Protein AF-A0A5S4U6J1-F1 (afdb_monomer)

Mean predicted aligned error: 5.15 Å

Foldseek 3Di:
DAAFWEWEKEFAAQLFDQAFDPVDPFFAFADPDLLVRLVLLLLLVLVVVVVVLPDPQDPQDLNYAYEYAYFANSAAHSQLAAAPVSVVCNLVSNLVRQLDQSQQRYKYFSHWHWHWDADPVRAIEIWTKTWIARGNHNDDFLQGTAIATAQEDDSRSAHDYPPDPAPVVPLQRNWHRHDPDRDIHRYAYDACRCYPRRPHDNDWEAQSQERDGRYPNRQWYDHPNAIEGEHEAVCQVVLVCLRYDHDFQDWWHLEYEYREAPHDHDQLSDTHAAQGKYWYRYSHDDTDIWGFNDHSNRTDTPPDDVVDPKDFPDKAFADCVVSDVVCVSSGVDRTIMTIIHIDGRDDIDGD

Solvent-accessible surface area (backbone atoms only — not comparable to full-atom values): 18092 Å² total; per-residue (Å²): 123,73,58,47,24,39,25,48,30,37,44,40,40,65,46,60,60,53,72,27,56,82,91,46,106,52,66,45,48,39,42,94,50,57,68,61,31,51,54,49,54,48,52,53,51,53,49,53,52,51,55,58,72,67,43,87,75,62,70,83,52,89,44,30,36,34,37,41,32,28,14,23,46,63,46,37,36,21,38,32,30,33,56,46,80,65,58,66,49,52,63,59,62,52,30,72,66,37,23,41,69,92,27,51,51,29,38,37,32,69,12,16,36,26,25,35,46,80,46,96,90,70,42,32,35,38,45,46,32,37,45,34,38,44,23,35,39,82,68,87,41,55,64,40,28,37,35,28,44,50,35,42,85,58,75,57,74,27,31,28,59,79,85,62,90,62,54,67,89,41,70,94,46,36,58,23,30,45,63,79,85,89,39,73,36,55,56,31,47,36,73,49,15,67,31,82,71,21,84,37,64,50,75,82,29,64,42,61,26,56,42,88,59,20,72,74,31,34,36,27,44,62,46,71,88,44,34,32,33,47,37,42,28,55,20,44,78,66,21,52,57,44,61,15,36,54,27,80,73,32,67,33,14,32,34,35,41,33,28,8,53,73,49,76,93,54,52,87,33,37,54,27,36,57,47,5,40,37,40,37,26,16,3,65,54,77,65,48,72,46,36,27,72,25,33,46,91,56,39,33,58,63,66,89,45,86,72,57,96,68,51,77,70,44,75,47,76,47,67,45,62,83,80,36,85,62,44,71,46,58,34,89,61,63,36,36,36,40,32,36,53,71,39,71,50,40,80,89,46,61,69

Sequence (351 aa):
MAYKKAQFISYQLNTFTDYYNSSKDYGYLGNDKSETDINYRINIMKDCIAKSQASLTLDNTDETLKIFMAPEFYFRGNQGAYPVEKISIIMSKMREMTKDKKFKDWLFVFGTAIGYLKHDDGSYEIFNVALVQKGGYADATKDNSVIVYKEYISHIDFLRLSNAHINWKKPLNRIGVVGENNNTQKLTPVSGSRDVNSQQINPVGAGKELSKSGLGGQGIFTIDNVTFGLEICLDHLNGRLHDSPPAAGQYIPQIHLITSAGASIIEENVITTKGGLVFNVDGYATTDINRNIGDYKKPSLQHDCSPKPYRILDAINIDLTTIAKSWKDYFTEQGNILIFEPLVIPPSEKA

Radius of gyration: 19.22 Å; Cα contacts (8 Å, |Δi|>4): 924; chains: 1; bounding box: 46×43×54 Å

Nearest PDB structures (foldseek):
  6d2s-assembly1_A  TM=4.579E-01  e=6.775E+00  Mycobacterium tuberculosis H37Rv
  1usv-assembly4_H  TM=4.799E-01  e=8.074E+00  Saccharomyces cerevisiae
  7cxv-assembly1_A  TM=3.465E-01  e=8.561E+00  Saccharothrix mutabilis subsp. capreolus
  8w7s-assembly1_4  TM=1.535E-01  e=9.076E+00  Saccharomyces cerevisiae S288C

pLDDT: mean 90.12, std 11.24, range [43.03, 98.88]

Secondary structure (DSSP, 8-state):
----EEEEEEEE------EE-TTSS--SSS-SSHHHHHHHHHHHHHHHHHHHHH-TTS--STTEEEEEEPPTTTB--TTSSEEHHHHHHHHHHHHHHHTSGGGTTEEEEEEEEEEEEE-TTS-EEEEEEEEEEETT-SS--TTTEEEEE--S--GGGSBEETT----TTSGGG-EEE-SSSS-EEEEEEPTB-SSTT-SSBPPPSTTTTB-SSS-SB-SEEEETTEEEEEEETHHHHTTTTTSSPPPTTSEEPSEEEEEESS-PPPGGG--PPTT-EEEEEESSS--EEEEBSSBTTB--B-TTPSSPS--EEEEEE--GGGT-TTGGGT-SS--EEEEEPPEEPPPPEE-

Structure (mmCIF, N/CA/C/O backbone):
data_AF-A0A5S4U6J1-F1
#
_entry.id   AF-A0A5S4U6J1-F1
#
loop_
_atom_site.group_PDB
_atom_site.id
_atom_site.type_symbol
_atom_site.label_atom_id
_atom_site.label_alt_id
_atom_site.label_comp_id
_atom_site.label_asym_id
_atom_site.label_entity_id
_atom_site.label_seq_id
_atom_site.pdbx_PDB_ins_code
_atom_site.Cartn_x
_atom_site.Cartn_y
_atom_site.Cartn_z
_atom_site.occupancy
_atom_site.B_iso_or_equiv
_atom_site.auth_seq_id
_atom_site.auth_comp_id
_atom_site.auth_asym_id
_atom_site.auth_atom_id
_atom_site.pdbx_PDB_model_num
ATOM 1 N N . MET A 1 1 ? -2.512 -5.466 23.668 1.00 56.00 1 MET A N 1
ATOM 2 C CA . MET A 1 1 ? -3.616 -4.484 23.744 1.00 56.00 1 MET A CA 1
ATOM 3 C C . MET A 1 1 ? -4.448 -4.635 22.487 1.00 56.00 1 MET A C 1
ATOM 5 O O . MET A 1 1 ? -3.868 -4.966 21.464 1.00 56.00 1 MET A O 1
ATOM 9 N N . ALA A 1 2 ? -5.768 -4.479 22.565 1.00 84.88 2 ALA A N 1
ATOM 10 C CA . ALA A 1 2 ? -6.621 -4.474 21.379 1.00 84.88 2 ALA A CA 1
ATOM 11 C C . ALA A 1 2 ? -6.938 -3.018 21.033 1.00 84.88 2 ALA A C 1
ATOM 13 O O . ALA A 1 2 ? -7.484 -2.298 21.871 1.00 84.88 2 ALA A O 1
ATOM 14 N N . TYR A 1 3 ? -6.561 -2.583 19.833 1.00 97.56 3 TYR A N 1
ATOM 15 C CA . TYR A 1 3 ? -6.929 -1.262 19.337 1.00 97.56 3 TYR A CA 1
ATOM 16 C C . TYR A 1 3 ? -8.452 -1.166 19.200 1.00 97.56 3 TYR A C 1
ATOM 18 O O . TYR A 1 3 ? -9.091 -2.072 18.667 1.00 97.56 3 TYR A O 1
ATOM 26 N N . LYS A 1 4 ? -9.035 -0.066 19.681 1.00 97.56 4 LYS A N 1
ATOM 27 C CA . LYS A 1 4 ? -10.474 0.223 19.554 1.00 97.56 4 LYS A CA 1
ATOM 28 C C . LYS A 1 4 ? -10.770 1.131 18.368 1.00 97.56 4 LYS A C 1
ATOM 30 O O . LYS A 1 4 ? -11.897 1.157 17.877 1.00 97.56 4 LYS A O 1
ATOM 35 N N . LYS A 1 5 ? -9.771 1.897 17.926 1.00 98.12 5 LYS A N 1
ATOM 36 C CA . LYS A 1 5 ? -9.891 2.836 16.814 1.00 98.12 5 LYS A CA 1
ATOM 37 C C . LYS A 1 5 ? -8.732 2.691 15.838 1.00 98.12 5 LYS A C 1
ATOM 39 O O . LYS A 1 5 ? -7.620 2.341 16.232 1.00 98.12 5 LYS A O 1
ATOM 44 N N . ALA A 1 6 ? -8.996 3.025 14.582 1.00 98.50 6 ALA A N 1
ATOM 45 C CA . ALA A 1 6 ? -7.991 3.261 13.563 1.00 98.50 6 ALA A CA 1
ATOM 46 C C . ALA A 1 6 ? -8.040 4.73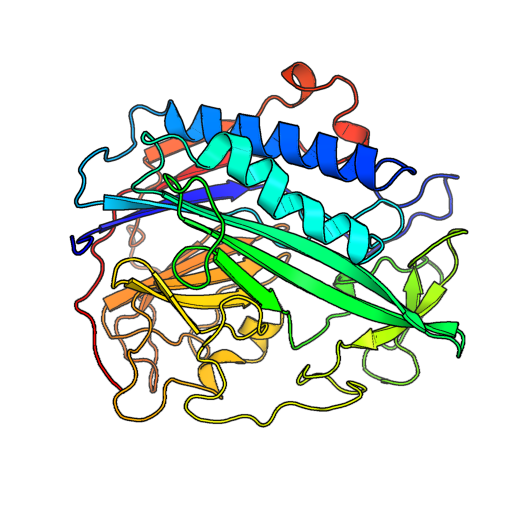3 13.151 1.00 98.50 6 ALA A C 1
ATOM 48 O O . ALA A 1 6 ? -9.116 5.265 12.886 1.00 98.50 6 ALA A O 1
ATOM 49 N N . GLN A 1 7 ? -6.886 5.386 13.085 1.00 98.69 7 GLN A N 1
ATOM 50 C CA . GLN A 1 7 ? -6.749 6.713 12.506 1.00 98.69 7 GLN A CA 1
ATOM 51 C C . GLN A 1 7 ? -5.959 6.600 11.208 1.00 98.69 7 GLN A C 1
ATOM 53 O O . GLN A 1 7 ? -4.781 6.239 11.214 1.00 98.69 7 GLN A O 1
ATOM 58 N N . PHE A 1 8 ? -6.622 6.881 10.094 1.00 98.75 8 PHE A N 1
ATOM 59 C CA . PHE A 1 8 ? -6.007 6.792 8.780 1.00 98.75 8 PHE A CA 1
ATOM 60 C C . PHE A 1 8 ? -5.213 8.055 8.456 1.00 98.75 8 PHE A C 1
ATOM 62 O O . PHE A 1 8 ? -5.595 9.167 8.829 1.00 98.75 8 PHE A O 1
ATOM 69 N N . ILE A 1 9 ? -4.097 7.862 7.763 1.00 98.75 9 ILE A N 1
ATOM 70 C CA . ILE A 1 9 ? -3.196 8.905 7.290 1.00 98.75 9 ILE A CA 1
ATOM 71 C C . ILE A 1 9 ? -2.827 8.536 5.852 1.00 98.75 9 ILE A C 1
ATOM 73 O O . ILE A 1 9 ? -2.147 7.535 5.627 1.00 98.75 9 ILE A O 1
ATOM 77 N N . SER A 1 10 ? -3.286 9.308 4.869 1.00 98.38 10 SER A N 1
ATOM 78 C CA . SER A 1 10 ? -2.914 9.074 3.469 1.00 98.38 10 SER A CA 1
ATOM 79 C C . SER A 1 10 ? -1.807 10.017 3.047 1.00 98.38 10 SER A C 1
ATOM 81 O O . SER A 1 10 ? -1.948 11.221 3.251 1.00 98.38 10 SER A O 1
ATOM 83 N N . TYR A 1 11 ? -0.790 9.504 2.366 1.00 97.50 11 TYR A N 1
ATOM 84 C CA . TYR A 1 11 ? 0.038 10.324 1.495 1.00 97.50 11 TYR A CA 1
ATOM 85 C C . TYR A 1 11 ? -0.570 10.309 0.092 1.00 97.50 11 TYR A C 1
ATOM 87 O O . TYR A 1 11 ? -0.507 9.298 -0.593 1.00 97.50 11 TYR A O 1
ATOM 95 N N . GLN A 1 12 ? -1.192 11.411 -0.310 1.00 94.31 12 GLN A N 1
ATOM 96 C CA . GLN A 1 12 ? -1.716 11.606 -1.656 1.00 94.31 12 GLN A CA 1
ATOM 97 C C . GLN A 1 12 ? -0.616 12.151 -2.549 1.00 94.31 12 GLN A C 1
ATOM 99 O O . GLN A 1 12 ? -0.006 13.177 -2.244 1.00 94.31 12 GLN A O 1
ATOM 104 N N . LEU A 1 13 ? -0.350 11.438 -3.632 1.00 93.25 13 LEU A N 1
ATOM 105 C CA . LEU A 1 13 ? 0.676 11.794 -4.591 1.00 93.25 13 LEU A CA 1
ATOM 106 C C . LEU A 1 13 ? 0.339 11.151 -5.923 1.00 93.25 13 LEU A C 1
ATOM 108 O O . LEU A 1 13 ? 0.109 9.944 -5.972 1.00 93.25 13 LEU A O 1
ATOM 112 N N . ASN A 1 14 ? 0.377 11.932 -6.994 1.00 92.00 14 ASN A N 1
ATOM 113 C CA . ASN A 1 14 ? 0.227 11.389 -8.326 1.00 92.00 14 ASN A CA 1
ATOM 114 C C . ASN A 1 14 ? 1.426 10.497 -8.685 1.00 92.00 14 ASN A C 1
ATOM 116 O O . ASN A 1 14 ? 2.528 10.972 -8.972 1.00 92.00 14 ASN A O 1
ATOM 120 N N . THR A 1 15 ? 1.200 9.189 -8.647 1.00 91.69 15 THR A N 1
ATOM 121 C CA . THR A 1 15 ? 2.137 8.145 -9.083 1.00 91.69 15 THR A CA 1
ATOM 122 C C . THR A 1 15 ? 1.692 7.502 -10.394 1.00 91.69 15 THR A C 1
ATOM 124 O O . THR A 1 15 ? 2.389 6.642 -10.941 1.00 91.69 15 THR A O 1
ATOM 127 N N . PHE A 1 16 ? 0.549 7.935 -10.928 1.00 85.56 16 PHE A N 1
ATOM 128 C CA . PHE A 1 16 ? -0.015 7.426 -12.159 1.00 85.56 16 PHE A CA 1
ATOM 129 C C . PHE A 1 16 ? 0.758 7.924 -13.376 1.00 85.56 16 PHE A C 1
ATOM 131 O O . PHE A 1 16 ? 0.898 9.117 -13.641 1.00 85.56 16 PHE A O 1
ATOM 138 N N . THR A 1 17 ? 1.210 6.972 -14.180 1.00 75.88 17 THR A N 1
ATOM 139 C CA . THR A 1 17 ? 1.564 7.214 -15.572 1.00 75.88 17 THR A CA 1
ATOM 140 C C . THR A 1 17 ? 1.457 5.912 -16.343 1.00 75.88 17 THR A C 1
ATOM 142 O O . THR A 1 17 ? 1.769 4.836 -15.822 1.00 75.88 17 THR A O 1
ATOM 145 N N . ASP A 1 18 ? 1.079 6.020 -17.604 1.00 59.97 18 ASP A N 1
ATOM 146 C CA . ASP A 1 18 ? 1.046 4.918 -18.553 1.00 59.97 18 ASP A CA 1
ATOM 147 C C . ASP A 1 18 ? 1.842 5.217 -19.837 1.00 59.97 18 ASP A C 1
ATOM 149 O O . ASP A 1 18 ? 1.951 4.343 -20.706 1.00 59.97 18 ASP A O 1
ATOM 153 N N . TYR A 1 19 ? 2.431 6.419 -19.938 1.00 58.44 19 TYR A N 1
ATOM 154 C CA . TYR A 1 19 ? 3.168 6.881 -21.112 1.00 58.44 19 TYR A CA 1
ATOM 155 C C . TYR A 1 19 ? 4.651 7.101 -20.826 1.00 58.44 19 TYR A C 1
ATOM 157 O O . TYR A 1 19 ? 5.051 7.910 -19.988 1.00 58.44 19 TYR A O 1
ATOM 165 N N . TYR A 1 20 ? 5.472 6.410 -21.614 1.00 52.19 20 TYR A N 1
ATOM 166 C CA . TYR A 1 20 ? 6.887 6.697 -21.783 1.00 52.19 20 TYR A CA 1
ATOM 167 C C . TYR A 1 20 ? 7.040 7.736 -22.903 1.00 52.19 20 TYR A C 1
ATOM 169 O O . TYR A 1 20 ? 6.672 7.470 -24.052 1.00 52.19 20 TYR A O 1
ATOM 177 N N . ASN A 1 21 ? 7.561 8.927 -22.596 1.00 52.97 21 ASN A N 1
ATOM 178 C CA . ASN A 1 21 ? 7.799 9.939 -23.623 1.00 52.97 21 ASN A CA 1
ATOM 179 C C . ASN A 1 21 ? 9.159 9.708 -24.298 1.00 52.97 21 ASN A C 1
ATOM 181 O O . ASN A 1 21 ? 10.180 10.182 -23.819 1.00 52.97 21 ASN A O 1
ATOM 185 N N . SER A 1 22 ? 9.157 9.030 -25.447 1.00 45.34 22 SER A N 1
ATOM 186 C CA . SER A 1 22 ? 10.368 8.768 -26.234 1.00 45.34 22 SER A CA 1
ATOM 187 C C . SER A 1 22 ? 10.924 9.992 -26.976 1.00 45.34 22 SER A C 1
ATOM 189 O O . SER A 1 22 ? 11.951 9.871 -27.635 1.00 45.34 22 SER A O 1
ATOM 191 N N . SER A 1 23 ? 10.242 11.149 -26.963 1.00 47.28 23 SER A N 1
ATOM 192 C CA . SER A 1 23 ? 10.679 12.352 -27.695 1.00 47.28 23 SER A CA 1
ATOM 193 C C . SER A 1 23 ? 11.642 13.236 -26.896 1.00 47.28 23 SER A C 1
ATOM 195 O O . SER A 1 23 ? 12.046 14.300 -27.367 1.00 47.28 23 SER A O 1
ATOM 197 N N . LYS A 1 24 ? 11.958 12.840 -25.665 1.00 43.03 24 LYS A N 1
ATOM 198 C CA . LYS A 1 24 ? 13.044 13.380 -24.856 1.00 43.03 24 LYS A CA 1
ATOM 199 C C . LYS A 1 24 ? 13.876 12.178 -24.429 1.00 43.03 24 LYS A C 1
ATOM 201 O O . LYS A 1 24 ? 13.298 11.156 -24.085 1.00 43.03 24 LYS A O 1
ATOM 206 N N . ASP A 1 25 ? 15.194 12.298 -24.431 1.00 46.22 25 ASP A N 1
ATOM 207 C CA . ASP A 1 25 ? 16.147 11.262 -24.001 1.00 46.22 25 ASP A CA 1
ATOM 208 C C . ASP A 1 25 ? 16.058 10.904 -22.490 1.00 46.22 25 ASP A C 1
ATOM 210 O O . ASP A 1 25 ? 17.063 10.599 -21.854 1.00 46.22 25 ASP A O 1
ATOM 214 N N . TYR A 1 26 ? 14.868 10.951 -21.882 1.00 46.94 26 TYR A N 1
ATOM 215 C CA . TYR A 1 26 ? 14.615 10.708 -20.466 1.00 46.94 26 TYR A CA 1
ATOM 216 C C . TYR A 1 26 ? 13.441 9.735 -20.319 1.00 46.94 26 TYR A C 1
ATOM 218 O O . TYR A 1 26 ? 12.361 9.975 -20.859 1.00 46.94 26 TYR A O 1
ATOM 226 N N . GLY A 1 27 ? 13.666 8.637 -19.590 1.00 59.88 27 GLY A N 1
ATOM 227 C CA . GLY A 1 27 ? 12.632 7.668 -19.228 1.00 59.88 27 GLY A CA 1
ATOM 228 C C . GLY A 1 27 ? 11.561 8.239 -18.291 1.00 59.88 27 GLY A C 1
ATOM 229 O O . GLY A 1 27 ? 11.343 9.447 -18.218 1.00 59.88 27 GLY A O 1
ATOM 230 N N . TYR A 1 28 ? 10.861 7.375 -17.554 1.00 75.75 28 TYR A N 1
ATOM 231 C CA . TYR A 1 28 ? 9.990 7.838 -16.466 1.00 75.75 28 TYR A CA 1
ATOM 232 C C . TYR A 1 28 ? 10.793 8.602 -15.401 1.00 75.75 28 TYR A C 1
ATOM 234 O O . TYR A 1 28 ? 12.019 8.560 -15.387 1.00 75.75 28 TYR A O 1
ATOM 242 N N . LEU A 1 29 ? 10.112 9.304 -14.497 1.00 85.19 29 LEU A N 1
ATOM 243 C CA . LEU A 1 29 ? 10.766 10.020 -13.408 1.00 85.19 29 LEU A CA 1
ATOM 244 C C . LEU A 1 29 ? 11.551 9.049 -12.511 1.00 85.19 29 LEU A C 1
ATOM 246 O O . LEU A 1 29 ? 11.005 8.090 -11.965 1.00 85.19 29 LEU A O 1
ATOM 250 N N . GLY A 1 30 ? 12.843 9.305 -12.360 1.00 86.69 30 GLY A N 1
ATOM 251 C CA . GLY A 1 30 ? 13.704 8.667 -11.382 1.00 86.69 30 GLY A CA 1
ATOM 252 C C . GLY A 1 30 ? 15.182 8.763 -11.747 1.00 86.69 30 GLY A C 1
ATOM 253 O O . GLY A 1 30 ? 15.560 9.193 -12.837 1.00 86.69 30 GLY A O 1
ATOM 254 N N . ASN A 1 31 ? 16.032 8.327 -10.825 1.00 89.31 31 ASN A N 1
ATOM 255 C CA . ASN A 1 31 ? 17.470 8.224 -11.041 1.00 89.31 31 ASN A CA 1
ATOM 256 C C . ASN A 1 31 ? 17.836 6.934 -11.796 1.00 89.31 31 ASN A C 1
ATOM 258 O O . ASN A 1 31 ? 17.331 5.862 -11.463 1.00 89.31 31 ASN A O 1
ATOM 262 N N . ASP A 1 32 ? 18.796 7.017 -12.724 1.00 87.50 32 ASP A N 1
ATOM 263 C CA . ASP A 1 32 ? 19.316 5.852 -13.463 1.00 87.50 32 ASP A CA 1
ATOM 264 C C . ASP A 1 32 ? 19.928 4.784 -12.546 1.00 87.50 32 ASP A C 1
ATOM 266 O O . ASP A 1 32 ? 19.970 3.600 -12.879 1.00 87.50 32 ASP A O 1
ATOM 270 N N . LYS A 1 33 ? 20.403 5.182 -11.361 1.00 90.88 33 LYS A N 1
ATOM 271 C CA . LYS A 1 33 ? 20.877 4.254 -10.336 1.00 90.88 33 LYS A CA 1
ATOM 272 C C . LYS A 1 33 ? 19.727 3.919 -9.398 1.00 90.88 33 LYS A C 1
ATOM 274 O O . LYS A 1 33 ? 19.390 4.713 -8.520 1.00 90.88 33 LYS A O 1
ATOM 279 N N . SER A 1 34 ? 19.200 2.699 -9.512 1.00 92.06 34 SER A N 1
ATOM 280 C CA . SER A 1 34 ? 18.061 2.219 -8.713 1.00 92.06 34 SER A CA 1
ATOM 281 C C . SER A 1 34 ? 18.217 2.460 -7.210 1.00 92.06 34 SER A C 1
ATOM 283 O O . SER A 1 34 ? 17.275 2.878 -6.553 1.00 92.06 34 SER A O 1
ATOM 285 N N . GLU A 1 35 ? 19.408 2.242 -6.646 1.00 93.50 35 GLU A N 1
ATOM 286 C CA . GLU A 1 35 ? 19.631 2.469 -5.213 1.00 93.50 35 GLU A CA 1
ATOM 287 C C . GLU A 1 35 ? 19.576 3.956 -4.834 1.00 93.50 35 GLU A C 1
ATOM 289 O O . GLU A 1 35 ? 19.034 4.308 -3.786 1.00 93.50 35 GLU A O 1
ATOM 294 N N . THR A 1 36 ? 20.110 4.840 -5.681 1.00 92.94 36 THR A N 1
ATOM 295 C CA . THR A 1 36 ? 20.001 6.288 -5.476 1.00 92.94 36 THR A CA 1
ATOM 296 C C . THR A 1 36 ? 18.541 6.723 -5.548 1.00 92.94 36 THR A C 1
ATOM 298 O O . THR A 1 36 ? 18.099 7.468 -4.675 1.00 92.94 36 THR A O 1
ATOM 301 N N . ASP A 1 37 ? 17.790 6.200 -6.519 1.00 93.75 37 ASP A N 1
ATOM 302 C CA . ASP A 1 37 ? 16.364 6.476 -6.675 1.00 93.75 37 ASP A CA 1
ATOM 303 C C . ASP A 1 37 ? 15.544 6.044 -5.454 1.00 93.75 37 ASP A C 1
ATOM 305 O O . ASP A 1 37 ? 14.844 6.847 -4.835 1.00 93.75 37 ASP A O 1
ATOM 309 N N . ILE A 1 38 ? 15.724 4.790 -5.037 1.00 95.81 38 ILE A N 1
ATOM 310 C CA . ILE A 1 38 ? 15.071 4.213 -3.862 1.00 95.81 38 ILE A CA 1
ATOM 311 C C . ILE A 1 38 ? 15.385 5.028 -2.604 1.00 95.81 38 ILE A C 1
ATOM 313 O O . ILE A 1 38 ? 14.475 5.370 -1.852 1.00 95.81 38 ILE A O 1
ATOM 317 N N . ASN A 1 39 ? 16.654 5.376 -2.366 1.00 94.88 39 ASN A N 1
ATOM 318 C CA . ASN A 1 39 ? 17.047 6.145 -1.181 1.00 94.88 39 ASN A CA 1
ATOM 319 C C . ASN A 1 39 ? 16.406 7.529 -1.146 1.00 94.88 39 ASN A C 1
ATOM 321 O O . ASN A 1 39 ? 16.028 8.014 -0.079 1.00 94.88 39 ASN A O 1
ATOM 325 N N . TYR A 1 40 ? 16.271 8.159 -2.306 1.00 93.94 40 TYR A N 1
ATOM 326 C CA . TYR A 1 40 ? 15.644 9.460 -2.410 1.00 93.94 40 TYR A CA 1
ATOM 327 C C . TYR A 1 40 ? 14.147 9.395 -2.091 1.00 93.94 40 TYR A C 1
ATOM 329 O O . TYR A 1 40 ? 13.662 10.139 -1.237 1.00 93.94 40 TYR A O 1
ATOM 337 N N . ARG A 1 41 ? 13.433 8.441 -2.700 1.00 95.62 41 ARG A N 1
ATOM 338 C CA . ARG A 1 41 ? 12.015 8.169 -2.412 1.00 95.62 41 ARG A CA 1
ATOM 339 C C . ARG A 1 41 ? 11.802 7.809 -0.934 1.00 95.62 41 ARG A C 1
ATOM 341 O O . ARG A 1 41 ? 10.875 8.306 -0.303 1.00 95.62 41 ARG A O 1
ATOM 348 N N . ILE A 1 42 ? 12.710 7.035 -0.336 1.00 96.56 42 ILE A N 1
ATOM 349 C CA . ILE A 1 42 ? 12.715 6.746 1.108 1.00 96.56 42 ILE A CA 1
ATOM 350 C C . ILE A 1 42 ? 12.830 8.025 1.938 1.00 96.56 42 ILE A C 1
ATOM 352 O O . ILE A 1 42 ? 12.088 8.180 2.902 1.00 96.56 42 ILE A O 1
ATOM 356 N N . ASN A 1 43 ? 13.734 8.945 1.594 1.00 94.44 43 ASN A N 1
ATOM 357 C CA . ASN A 1 43 ? 13.900 10.191 2.348 1.00 94.44 43 ASN A CA 1
ATOM 358 C C . ASN A 1 43 ? 12.644 11.064 2.292 1.00 94.44 43 ASN A C 1
ATOM 360 O O . ASN A 1 43 ? 12.241 11.608 3.320 1.00 94.44 43 ASN A O 1
ATOM 364 N N . ILE A 1 44 ? 11.988 11.133 1.130 1.00 94.75 44 ILE A N 1
ATOM 365 C CA . ILE A 1 44 ? 10.692 11.806 0.995 1.00 94.75 44 ILE A CA 1
ATOM 366 C C . ILE A 1 44 ? 9.649 11.144 1.896 1.00 94.75 44 ILE A C 1
ATOM 368 O O . ILE A 1 44 ? 8.960 11.832 2.649 1.00 94.75 44 ILE A O 1
ATOM 372 N N . MET A 1 45 ? 9.556 9.812 1.884 1.00 96.81 45 MET A N 1
ATOM 373 C CA . MET A 1 45 ? 8.587 9.127 2.734 1.00 96.81 45 MET A CA 1
ATOM 374 C C . MET A 1 45 ? 8.880 9.302 4.230 1.00 96.81 45 MET A C 1
ATOM 376 O O . MET A 1 45 ? 7.952 9.489 5.015 1.00 96.81 45 MET A O 1
ATOM 380 N N . LYS A 1 46 ? 10.156 9.291 4.635 1.00 96.12 46 LYS A N 1
ATOM 381 C CA . LYS A 1 46 ? 10.570 9.575 6.017 1.00 96.12 46 LYS A CA 1
ATOM 382 C C . LYS A 1 46 ? 10.127 10.976 6.454 1.00 96.12 46 LYS A C 1
ATOM 384 O O . LYS A 1 46 ? 9.592 11.115 7.552 1.00 96.12 46 LYS A O 1
ATOM 389 N N . ASP A 1 47 ? 10.280 11.992 5.603 1.00 94.75 47 ASP A N 1
ATOM 390 C CA . ASP A 1 47 ? 9.787 13.346 5.893 1.00 94.75 47 ASP A CA 1
ATOM 391 C C . ASP A 1 47 ? 8.257 13.385 6.019 1.00 94.75 47 ASP A C 1
ATOM 393 O O . ASP A 1 47 ? 7.727 13.945 6.978 1.00 94.75 47 ASP A O 1
ATOM 397 N N . CYS A 1 48 ? 7.537 12.706 5.121 1.00 96.19 48 CYS A N 1
ATOM 398 C CA . CYS A 1 48 ? 6.078 12.614 5.185 1.00 96.19 48 CYS A CA 1
ATOM 399 C C . CYS A 1 48 ? 5.599 11.970 6.497 1.00 96.19 48 CYS A C 1
ATOM 401 O O . CYS A 1 48 ? 4.689 12.476 7.160 1.00 96.19 48 CYS A O 1
ATOM 403 N N . ILE A 1 49 ? 6.243 10.881 6.922 1.00 97.69 49 ILE A N 1
ATOM 404 C CA . ILE A 1 49 ? 5.949 10.223 8.202 1.00 97.69 49 ILE A CA 1
ATOM 405 C C . ILE A 1 49 ? 6.275 11.155 9.377 1.00 97.69 49 ILE A C 1
ATOM 407 O O . ILE A 1 49 ? 5.494 11.237 10.324 1.00 97.69 49 ILE A O 1
ATOM 411 N N . ALA A 1 50 ? 7.399 11.876 9.330 1.00 96.69 50 ALA A N 1
ATOM 412 C CA . ALA A 1 50 ? 7.784 12.814 10.383 1.00 96.69 50 ALA A CA 1
ATOM 413 C C . ALA A 1 50 ? 6.778 13.968 10.519 1.00 96.69 50 ALA A C 1
ATOM 415 O O . ALA A 1 50 ? 6.348 14.271 11.632 1.00 96.69 50 ALA A O 1
ATOM 416 N N . LYS A 1 51 ? 6.342 14.554 9.397 1.00 96.31 51 LYS A N 1
ATOM 417 C CA . LYS A 1 51 ? 5.303 15.593 9.356 1.00 96.31 51 LYS A CA 1
ATOM 418 C C . LYS A 1 51 ? 3.963 15.082 9.869 1.00 96.31 51 LYS A C 1
ATOM 420 O O . LYS A 1 51 ? 3.339 15.752 10.685 1.00 96.31 51 LYS A O 1
ATOM 425 N N . SER A 1 52 ? 3.570 13.869 9.473 1.00 97.31 52 SER A N 1
ATOM 426 C CA . SER A 1 52 ? 2.365 13.217 10.002 1.00 97.31 52 SER A CA 1
ATOM 427 C C . SER A 1 52 ? 2.440 13.088 11.521 1.00 97.31 52 SER A C 1
ATOM 429 O O . SER A 1 52 ? 1.526 13.501 12.223 1.00 97.31 52 SER A O 1
ATOM 431 N N . GLN A 1 53 ? 3.554 12.558 12.037 1.00 97.50 53 GLN A N 1
ATOM 432 C CA . GLN A 1 53 ? 3.767 12.335 13.468 1.00 97.50 53 GLN A CA 1
ATOM 433 C C . GLN A 1 53 ? 3.757 13.632 14.287 1.00 97.50 53 GLN A C 1
ATOM 435 O O . GLN A 1 53 ? 3.411 13.594 15.466 1.00 97.50 53 GLN A O 1
ATOM 440 N N . ALA A 1 54 ? 4.137 14.757 13.681 1.00 97.00 54 ALA A N 1
ATOM 441 C CA . ALA A 1 54 ? 4.123 16.070 14.312 1.00 97.00 54 ALA A CA 1
ATOM 442 C C . ALA A 1 54 ? 2.736 16.741 14.330 1.00 97.00 54 ALA A C 1
ATOM 444 O O . ALA A 1 54 ? 2.583 17.763 15.000 1.00 97.00 54 ALA A O 1
ATOM 445 N N . SER A 1 55 ? 1.730 16.204 13.624 1.00 97.56 55 SER A N 1
ATOM 446 C CA . SER A 1 55 ? 0.391 16.799 13.618 1.00 97.56 55 SER A CA 1
ATOM 447 C C . SER A 1 55 ? -0.265 16.728 14.997 1.00 97.56 55 SER A C 1
ATOM 449 O O . SER A 1 55 ? -0.296 15.684 15.654 1.00 97.56 55 SER A O 1
ATOM 451 N N . LEU A 1 56 ? -0.862 17.849 15.405 1.00 97.12 56 LEU A N 1
ATOM 452 C CA . LEU A 1 56 ? -1.611 17.978 16.657 1.00 97.12 56 LEU A CA 1
ATOM 453 C C . LEU A 1 56 ? -2.981 17.280 16.610 1.00 97.12 56 LEU A C 1
ATOM 455 O O . LEU A 1 56 ? -3.650 17.183 17.635 1.00 97.12 56 LEU A O 1
ATOM 459 N N . THR A 1 57 ? -3.403 16.803 15.436 1.00 97.81 57 THR A N 1
ATOM 460 C CA . THR A 1 57 ? -4.700 16.135 15.230 1.00 97.81 57 THR A CA 1
ATOM 461 C C . THR A 1 57 ? -4.637 14.614 15.391 1.00 97.81 57 THR A C 1
ATOM 463 O O . THR A 1 57 ? -5.661 13.931 15.302 1.00 97.81 57 THR A O 1
ATOM 466 N N . LEU A 1 58 ? -3.447 14.064 15.649 1.00 97.50 58 LEU A N 1
ATOM 467 C CA . LEU A 1 58 ? -3.284 12.644 15.930 1.00 97.50 58 LEU A CA 1
ATOM 468 C C . LEU A 1 58 ? -3.858 12.270 17.301 1.00 97.50 58 LEU A C 1
ATOM 470 O O . LEU A 1 58 ? -3.512 12.857 18.328 1.00 97.50 58 LEU A O 1
ATOM 474 N N . ASP A 1 59 ? -4.668 11.215 17.332 1.00 97.50 59 ASP A N 1
ATOM 475 C CA . ASP A 1 59 ? -5.113 10.579 18.567 1.00 97.50 59 ASP A CA 1
ATOM 476 C C . ASP A 1 59 ? -3.974 9.706 19.106 1.00 97.50 59 ASP A C 1
ATOM 478 O O . ASP A 1 59 ? -3.784 8.558 18.702 1.00 97.50 59 ASP A O 1
ATOM 482 N N . ASN A 1 60 ? -3.180 10.271 20.016 1.00 95.31 60 ASN A N 1
ATOM 483 C CA . ASN A 1 60 ? -2.008 9.627 20.611 1.00 95.31 60 ASN A CA 1
ATOM 484 C C . ASN A 1 60 ? -2.332 8.640 21.748 1.00 95.31 60 ASN A C 1
ATOM 486 O O . ASN A 1 60 ? -1.411 8.180 22.423 1.00 95.31 60 ASN A O 1
ATOM 490 N N . THR A 1 61 ? -3.602 8.277 21.947 1.00 96.00 61 THR A N 1
ATOM 491 C CA . THR A 1 61 ? -3.959 7.181 22.859 1.00 96.00 61 THR A CA 1
ATOM 492 C C . THR A 1 61 ? -3.390 5.848 22.366 1.00 96.00 61 THR A C 1
ATOM 494 O O . THR A 1 61 ? -3.227 5.626 21.161 1.00 96.00 61 THR A O 1
ATOM 497 N N . ASP A 1 62 ? -3.093 4.947 23.302 1.00 95.25 62 ASP A N 1
ATOM 498 C CA . ASP A 1 62 ? -2.653 3.574 23.019 1.00 95.25 62 ASP A CA 1
ATOM 499 C C . ASP A 1 62 ? -3.802 2.665 22.539 1.00 95.25 62 ASP A C 1
ATOM 501 O O . ASP A 1 62 ? -3.569 1.559 22.058 1.00 95.25 62 ASP A O 1
ATOM 505 N N . GLU A 1 63 ? -5.043 3.154 22.590 1.00 97.12 63 GLU A N 1
ATOM 506 C CA . GLU A 1 63 ? -6.222 2.499 22.017 1.00 97.12 63 GLU A CA 1
ATOM 507 C C . GLU A 1 63 ? -6.400 2.768 20.512 1.00 97.12 63 GLU A C 1
ATOM 509 O O . GLU A 1 63 ? -7.264 2.146 19.882 1.00 97.12 63 GLU A O 1
ATOM 514 N N . THR A 1 64 ? -5.599 3.668 19.928 1.00 98.50 64 THR A N 1
ATOM 515 C CA . THR A 1 64 ? -5.722 4.077 18.522 1.00 98.50 64 THR A CA 1
ATOM 516 C C . THR A 1 64 ? -4.519 3.647 17.689 1.00 98.50 64 THR A C 1
ATOM 518 O O . THR A 1 64 ? -3.400 4.135 17.885 1.00 98.50 64 THR A O 1
ATOM 521 N N . LEU A 1 65 ? -4.782 2.791 16.699 1.00 98.75 65 LEU A N 1
ATOM 522 C CA . LEU A 1 65 ? -3.827 2.411 15.663 1.00 98.75 65 LEU A CA 1
ATOM 523 C C . LEU A 1 65 ? -3.771 3.492 14.580 1.00 98.75 65 LEU A C 1
ATOM 525 O O . LEU A 1 65 ? -4.765 3.744 13.905 1.00 98.75 65 LEU A O 1
ATOM 529 N N . LYS A 1 66 ? -2.608 4.103 14.367 1.00 98.81 66 LYS A N 1
ATOM 530 C CA . LYS A 1 66 ? -2.374 5.024 13.246 1.00 98.81 66 LYS A CA 1
ATOM 531 C C . LYS A 1 66 ? -1.996 4.195 12.021 1.00 98.81 66 LYS A C 1
ATOM 533 O O . LYS A 1 66 ? -1.124 3.335 12.125 1.00 98.81 66 LYS A O 1
ATOM 538 N N . ILE A 1 67 ? -2.619 4.435 10.874 1.00 98.88 67 ILE A N 1
ATOM 539 C CA . ILE A 1 67 ? -2.334 3.713 9.627 1.00 98.88 67 ILE A CA 1
ATOM 540 C C . ILE A 1 67 ? -1.876 4.725 8.584 1.00 98.88 67 ILE A C 1
ATOM 542 O O . ILE A 1 67 ? -2.696 5.454 8.034 1.00 98.88 67 ILE A O 1
ATOM 546 N N . PHE A 1 68 ? -0.569 4.770 8.326 1.00 98.88 68 PHE A N 1
ATOM 547 C CA . PHE A 1 68 ? 0.010 5.572 7.250 1.00 98.88 68 PHE A CA 1
ATOM 548 C C . PHE A 1 68 ? 0.047 4.751 5.966 1.00 98.88 68 PHE A C 1
ATOM 550 O O . PHE A 1 68 ? 0.621 3.660 5.966 1.00 98.88 68 PHE A O 1
ATOM 557 N N . MET A 1 69 ? -0.518 5.274 4.879 1.00 98.88 69 MET A N 1
ATOM 558 C CA . MET A 1 69 ? -0.535 4.595 3.585 1.00 98.88 69 MET A CA 1
ATOM 559 C C . MET A 1 69 ? -0.166 5.532 2.435 1.00 98.88 69 MET A C 1
ATOM 561 O O . MET A 1 69 ? -0.697 6.637 2.331 1.00 98.88 69 MET A O 1
ATOM 565 N N . ALA A 1 70 ? 0.735 5.067 1.571 1.00 98.56 70 ALA A N 1
ATOM 566 C CA . ALA A 1 70 ? 1.082 5.687 0.292 1.00 98.56 70 ALA A CA 1
ATOM 567 C C . ALA A 1 70 ? 0.440 4.907 -0.883 1.00 98.56 70 ALA A C 1
ATOM 569 O O . ALA A 1 70 ? 0.005 3.764 -0.685 1.00 98.56 70 ALA A O 1
ATOM 570 N N . PRO A 1 71 ? 0.340 5.505 -2.084 1.00 97.88 71 PRO A N 1
ATOM 571 C CA . PRO A 1 71 ? -0.344 4.897 -3.221 1.00 97.88 71 PRO A CA 1
ATOM 572 C C . PRO A 1 71 ? 0.503 3.822 -3.907 1.00 97.88 71 PRO A C 1
ATOM 574 O O . PRO A 1 71 ? 1.696 3.637 -3.628 1.00 97.88 71 PRO A O 1
ATOM 577 N N . GLU A 1 72 ? -0.124 3.127 -4.849 1.00 97.25 72 GLU A N 1
ATOM 578 C CA . GLU A 1 72 ? 0.562 2.207 -5.745 1.00 97.25 72 GLU A CA 1
ATOM 579 C C . GLU A 1 72 ? 1.647 2.944 -6.547 1.00 97.25 72 GLU A C 1
ATOM 581 O O . GLU A 1 72 ? 1.565 4.149 -6.775 1.00 97.25 72 GLU A O 1
ATOM 586 N N . PHE A 1 73 ? 2.686 2.230 -6.976 1.00 95.50 73 PHE A N 1
ATOM 587 C CA . PHE A 1 73 ? 3.775 2.738 -7.818 1.00 95.50 73 PHE A CA 1
ATOM 588 C C . PHE A 1 73 ? 4.667 3.797 -7.173 1.00 95.50 73 PHE A C 1
ATOM 590 O O . PHE A 1 73 ? 5.497 4.392 -7.860 1.00 95.50 73 PHE A O 1
ATOM 597 N N . TYR A 1 74 ? 4.564 4.002 -5.858 1.00 96.81 74 TYR A N 1
ATOM 598 C CA . TYR A 1 74 ? 5.431 4.939 -5.150 1.00 96.81 74 TYR A CA 1
ATOM 599 C C . TYR A 1 74 ? 6.922 4.673 -5.418 1.00 96.81 74 TYR A C 1
ATOM 601 O O . TYR A 1 74 ? 7.692 5.597 -5.697 1.00 96.81 74 TYR A O 1
ATOM 609 N N . PHE A 1 75 ? 7.318 3.398 -5.384 1.00 96.75 75 PHE A N 1
ATOM 610 C CA . PHE A 1 75 ? 8.651 2.925 -5.745 1.00 96.75 75 PHE A CA 1
ATOM 611 C C . PHE A 1 75 ? 8.630 2.335 -7.163 1.00 96.75 75 PHE A C 1
ATOM 613 O O . PHE A 1 75 ? 8.708 1.119 -7.362 1.00 96.75 75 PHE A O 1
ATOM 620 N N . ARG A 1 76 ? 8.530 3.216 -8.160 1.00 93.44 76 ARG A N 1
ATOM 621 C CA . ARG A 1 76 ? 8.692 2.902 -9.584 1.00 93.44 76 ARG A CA 1
ATOM 622 C C . ARG A 1 76 ? 9.922 3.634 -10.122 1.00 93.44 76 ARG A C 1
ATOM 624 O O . ARG A 1 76 ? 9.981 4.859 -10.075 1.00 93.44 76 ARG A O 1
ATOM 631 N N . GLY A 1 77 ? 10.901 2.884 -10.625 1.00 90.06 77 GLY A N 1
ATOM 632 C CA . GLY A 1 77 ? 12.123 3.452 -11.204 1.00 90.06 77 GLY A CA 1
ATOM 633 C C . GLY A 1 77 ? 11.897 4.059 -12.589 1.00 90.06 77 GLY A C 1
ATOM 634 O O . GLY A 1 77 ? 10.897 3.774 -13.246 1.00 90.06 77 GLY A O 1
ATOM 635 N N . ASN A 1 78 ? 12.861 4.843 -13.075 1.00 87.25 78 ASN A N 1
ATOM 636 C CA . ASN A 1 78 ? 12.784 5.496 -14.389 1.00 87.25 78 ASN A CA 1
ATOM 637 C C . ASN A 1 78 ? 12.705 4.527 -15.588 1.00 87.25 78 ASN A C 1
ATOM 639 O O . ASN A 1 78 ? 12.225 4.895 -16.661 1.00 87.25 78 ASN A O 1
ATOM 643 N N . GLN A 1 79 ? 13.112 3.275 -15.377 1.00 85.88 79 GLN A N 1
ATOM 644 C CA . GLN A 1 79 ? 12.953 2.147 -16.298 1.00 85.88 79 GLN A CA 1
ATOM 645 C C . GLN A 1 79 ? 11.718 1.285 -15.979 1.00 85.88 79 GLN A C 1
ATOM 647 O O . GLN A 1 79 ? 11.677 0.108 -16.309 1.00 85.88 79 GLN A O 1
ATOM 652 N N . GLY A 1 80 ? 10.725 1.822 -15.270 1.00 87.06 80 GLY A N 1
ATOM 653 C CA . GLY A 1 80 ? 9.456 1.152 -14.969 1.00 87.06 80 GLY A CA 1
ATOM 654 C C . GLY A 1 80 ? 9.502 0.181 -13.790 1.00 87.06 80 GLY A C 1
ATOM 655 O O . GLY A 1 80 ? 8.485 -0.009 -13.134 1.00 87.06 80 GLY A O 1
ATOM 656 N N . ALA A 1 81 ? 10.662 -0.386 -13.464 1.00 92.25 81 ALA A N 1
ATOM 657 C CA . ALA A 1 81 ? 10.848 -1.266 -12.313 1.00 92.25 81 ALA A CA 1
ATOM 658 C C . ALA A 1 81 ? 12.318 -1.298 -11.866 1.00 92.25 81 ALA A C 1
ATOM 660 O O . ALA A 1 81 ? 13.216 -0.904 -12.612 1.00 92.25 81 ALA A O 1
ATOM 661 N N . TYR A 1 82 ? 12.573 -1.796 -10.658 1.00 94.06 82 TYR A N 1
ATOM 662 C CA . TYR A 1 82 ? 13.925 -2.058 -10.159 1.00 94.06 82 TYR A CA 1
ATOM 663 C C . TYR A 1 82 ? 14.276 -3.546 -10.249 1.00 94.06 82 TYR A C 1
ATOM 665 O O . TYR A 1 82 ? 13.377 -4.382 -10.192 1.00 94.06 82 TYR A O 1
ATOM 673 N N . PRO A 1 83 ? 15.566 -3.914 -10.292 1.00 93.31 83 PRO A N 1
ATOM 674 C CA . PRO A 1 83 ? 15.960 -5.287 -9.999 1.00 93.31 83 PRO A CA 1
ATOM 675 C C . PRO A 1 83 ? 15.429 -5.713 -8.619 1.00 93.31 83 PRO A C 1
ATOM 677 O O . PRO A 1 83 ? 15.505 -4.936 -7.658 1.00 93.31 83 PRO A O 1
ATOM 680 N N . VAL A 1 84 ? 14.871 -6.920 -8.506 1.00 92.38 84 VAL A N 1
ATOM 681 C CA . VAL A 1 84 ? 14.187 -7.392 -7.286 1.00 92.38 84 VAL A CA 1
ATOM 682 C C . VAL A 1 84 ? 15.082 -7.341 -6.040 1.00 92.38 84 VAL A C 1
ATOM 684 O O . VAL A 1 84 ? 14.625 -6.976 -4.953 1.00 92.38 84 VAL A O 1
ATOM 687 N N . GLU A 1 85 ? 16.385 -7.590 -6.185 1.00 91.06 85 GLU A N 1
ATOM 688 C CA . GLU A 1 85 ? 17.355 -7.510 -5.095 1.00 91.06 85 GLU A CA 1
ATOM 689 C C . GLU A 1 85 ? 17.484 -6.092 -4.525 1.00 91.06 85 GLU A C 1
ATOM 691 O O . GLU A 1 85 ? 17.786 -5.926 -3.342 1.00 91.06 85 GLU A O 1
ATOM 696 N N . LYS A 1 86 ? 17.196 -5.055 -5.322 1.00 93.12 86 LYS A N 1
ATOM 697 C CA . LYS A 1 86 ? 17.228 -3.657 -4.873 1.00 93.12 86 LYS A CA 1
ATOM 698 C C . LYS A 1 86 ? 15.992 -3.276 -4.070 1.00 93.12 86 LYS A C 1
ATOM 700 O O . LYS A 1 86 ? 16.102 -2.443 -3.180 1.00 93.12 86 LYS A O 1
ATOM 705 N N . ILE A 1 87 ? 14.842 -3.902 -4.309 1.00 92.31 87 ILE A N 1
ATOM 706 C CA . ILE A 1 87 ? 13.599 -3.614 -3.568 1.00 92.31 87 ILE A CA 1
ATOM 707 C C . ILE A 1 87 ? 13.677 -4.122 -2.132 1.00 92.31 87 ILE A C 1
ATOM 709 O O . ILE A 1 87 ? 13.138 -3.493 -1.219 1.00 92.31 87 ILE A O 1
ATOM 713 N N . SER A 1 88 ? 14.410 -5.216 -1.913 1.00 86.50 88 SER A N 1
ATOM 714 C CA . SER A 1 88 ? 14.587 -5.828 -0.590 1.00 86.50 88 SER A CA 1
ATOM 715 C C . SER A 1 88 ? 15.115 -4.849 0.473 1.00 86.50 88 SER A C 1
ATOM 717 O O . SER A 1 88 ? 14.794 -4.980 1.656 1.00 86.50 88 SER A O 1
ATOM 719 N N . ILE A 1 89 ? 15.861 -3.813 0.066 1.00 92.94 89 ILE A N 1
ATOM 720 C CA . ILE A 1 89 ? 16.450 -2.836 0.990 1.00 92.94 89 ILE A CA 1
ATOM 721 C C . ILE A 1 89 ? 15.417 -1.850 1.552 1.00 92.94 89 ILE A C 1
ATOM 723 O O . ILE A 1 89 ? 15.674 -1.237 2.590 1.00 92.94 89 ILE A O 1
ATOM 727 N N . ILE A 1 90 ? 14.266 -1.671 0.886 1.00 96.69 90 ILE A N 1
ATOM 728 C CA . ILE A 1 90 ? 13.299 -0.611 1.211 1.00 96.69 90 ILE A CA 1
ATOM 729 C C . ILE A 1 90 ? 12.776 -0.787 2.634 1.00 96.69 90 ILE A C 1
ATOM 731 O O . ILE A 1 90 ? 12.884 0.130 3.450 1.00 96.69 90 ILE A O 1
ATOM 735 N N . MET A 1 91 ? 12.273 -1.980 2.965 1.00 95.38 91 MET A N 1
ATOM 736 C CA . MET A 1 91 ? 11.736 -2.253 4.300 1.00 95.38 91 MET A CA 1
ATOM 737 C C . MET A 1 91 ? 12.802 -2.081 5.385 1.00 95.38 91 MET A C 1
ATOM 739 O O . MET A 1 91 ? 12.536 -1.444 6.403 1.00 95.38 91 MET A O 1
ATOM 743 N N . SER A 1 92 ? 14.029 -2.559 5.147 1.00 95.38 92 SER A N 1
ATOM 744 C CA . SER A 1 92 ? 15.142 -2.397 6.093 1.00 95.38 92 SER A CA 1
ATOM 745 C C . SER A 1 92 ? 15.471 -0.922 6.349 1.00 95.38 92 SER A C 1
ATOM 747 O O . SER A 1 92 ? 15.632 -0.506 7.493 1.00 95.38 92 SER A O 1
ATOM 749 N N . LYS A 1 93 ? 15.518 -0.088 5.307 1.00 97.12 93 LYS A N 1
ATOM 750 C CA . LYS A 1 93 ? 15.815 1.347 5.450 1.00 97.12 93 LYS A CA 1
ATOM 751 C C . LYS A 1 93 ? 14.660 2.141 6.067 1.00 97.12 93 LYS A C 1
ATOM 753 O O . LYS A 1 93 ? 14.896 3.105 6.801 1.00 97.12 93 LYS A O 1
ATOM 758 N N . MET A 1 94 ? 13.413 1.741 5.818 1.00 97.88 94 MET A N 1
ATOM 759 C CA . MET A 1 94 ? 12.244 2.318 6.494 1.00 97.88 94 MET A CA 1
ATOM 760 C C . MET A 1 94 ? 12.166 1.892 7.970 1.00 97.88 94 MET A C 1
ATOM 762 O O . MET A 1 94 ? 11.750 2.682 8.826 1.00 97.88 94 MET A O 1
ATOM 766 N N . ARG A 1 95 ? 12.629 0.680 8.306 1.00 97.19 95 ARG A N 1
ATOM 767 C CA . ARG A 1 95 ? 12.756 0.157 9.681 1.00 97.19 95 ARG A CA 1
ATOM 768 C C . ARG A 1 95 ? 13.667 0.999 10.558 1.00 97.19 95 ARG A C 1
ATOM 770 O O . ARG A 1 95 ? 13.322 1.233 11.710 1.00 97.19 95 ARG A O 1
ATOM 777 N N . GLU A 1 96 ? 14.761 1.533 10.022 1.00 97.19 96 GLU A N 1
ATOM 778 C CA . GLU A 1 96 ? 15.675 2.405 10.775 1.00 97.19 96 GLU A CA 1
ATOM 779 C C . GLU A 1 96 ? 14.970 3.583 11.460 1.00 97.19 96 GLU A C 1
ATOM 781 O O . GLU A 1 96 ? 15.319 3.922 12.588 1.00 97.19 96 GLU A O 1
ATOM 786 N N . MET A 1 97 ? 13.972 4.177 10.796 1.00 96.38 97 MET A N 1
ATOM 787 C CA . MET A 1 97 ? 13.172 5.274 11.346 1.00 96.38 97 MET A CA 1
ATOM 788 C C . MET A 1 97 ? 11.994 4.753 12.175 1.00 96.38 97 MET A C 1
ATOM 790 O O . MET A 1 97 ? 11.730 5.229 13.277 1.00 96.38 97 MET A O 1
ATOM 794 N N . THR A 1 98 ? 11.261 3.781 11.638 1.00 97.75 98 THR A N 1
ATOM 795 C CA . THR A 1 98 ? 9.982 3.338 12.214 1.00 97.75 98 THR A CA 1
ATOM 796 C C . THR A 1 98 ? 10.137 2.391 13.404 1.00 97.75 98 THR A C 1
ATOM 798 O O . THR A 1 98 ? 9.147 2.103 14.070 1.00 97.75 98 THR A O 1
ATOM 801 N N . LYS A 1 99 ? 11.357 1.939 13.730 1.00 97.88 99 LYS A N 1
ATOM 802 C CA . LYS A 1 99 ? 11.647 1.167 14.951 1.00 97.88 99 LYS A CA 1
ATOM 803 C C . LYS A 1 99 ? 11.526 1.967 16.248 1.00 97.88 99 LYS A C 1
ATOM 805 O O . LYS A 1 99 ? 11.498 1.371 17.321 1.00 97.88 99 LYS A O 1
ATOM 810 N N . ASP A 1 100 ? 11.497 3.297 16.170 1.00 97.62 100 ASP A N 1
ATOM 811 C CA . ASP A 1 100 ? 11.354 4.153 17.348 1.00 97.62 100 ASP A CA 1
ATOM 812 C C . ASP A 1 100 ? 10.044 3.838 18.096 1.00 97.62 100 ASP A C 1
ATOM 814 O O . ASP A 1 100 ? 8.988 3.641 17.487 1.00 97.62 100 ASP A O 1
ATOM 818 N N . LYS A 1 101 ? 10.104 3.815 19.433 1.00 96.56 101 LYS A N 1
ATOM 819 C CA . LYS A 1 101 ? 8.961 3.551 20.318 1.00 96.56 101 LYS A CA 1
ATOM 820 C C . LYS A 1 101 ? 7.793 4.504 20.081 1.00 96.56 101 LYS A C 1
ATOM 822 O O . LYS A 1 101 ? 6.656 4.103 20.312 1.00 96.56 101 LYS A O 1
ATOM 827 N N . LYS A 1 102 ? 8.031 5.728 19.595 1.00 96.88 102 LYS A N 1
ATOM 828 C CA . LYS A 1 102 ? 6.945 6.660 19.240 1.00 96.88 102 LYS A CA 1
ATOM 829 C C . LYS A 1 102 ? 6.027 6.127 18.132 1.00 96.88 102 LYS A C 1
ATOM 831 O O . LYS A 1 102 ? 4.883 6.554 18.025 1.00 96.88 102 LYS A O 1
ATOM 836 N N . PHE A 1 103 ? 6.505 5.160 17.347 1.00 98.19 103 PHE A N 1
ATOM 837 C CA . PHE A 1 103 ? 5.741 4.496 16.296 1.00 98.19 103 PHE A CA 1
ATOM 838 C C . PHE A 1 103 ? 5.137 3.152 16.726 1.00 98.19 103 PHE A C 1
ATOM 840 O O . PHE A 1 103 ? 4.573 2.454 15.886 1.00 98.19 103 PHE A O 1
ATOM 847 N N . LYS A 1 104 ? 5.197 2.778 18.015 1.00 97.44 104 LYS A N 1
ATOM 848 C CA . LYS A 1 104 ? 4.652 1.496 18.507 1.00 97.44 104 LYS A CA 1
ATOM 849 C C . LYS A 1 104 ? 3.178 1.286 18.155 1.00 97.44 104 LYS A C 1
ATOM 851 O O . LYS A 1 104 ? 2.764 0.153 17.971 1.00 97.44 104 LYS A O 1
ATOM 856 N N . ASP A 1 105 ? 2.410 2.366 17.995 1.00 98.12 105 ASP A N 1
ATOM 857 C CA . ASP A 1 105 ? 0.983 2.344 17.649 1.00 98.12 105 ASP A CA 1
ATOM 858 C C . ASP A 1 105 ? 0.713 2.714 16.185 1.00 98.12 105 ASP A C 1
ATOM 860 O O . ASP A 1 105 ? -0.384 3.133 15.839 1.00 98.12 105 ASP A O 1
ATOM 864 N N . TRP A 1 106 ? 1.707 2.536 15.309 1.00 98.75 106 TRP A N 1
ATOM 865 C CA . TRP A 1 106 ? 1.599 2.799 13.874 1.00 98.75 106 TRP A CA 1
ATOM 866 C C . TRP A 1 106 ? 1.715 1.525 13.043 1.00 98.75 106 TRP A C 1
ATOM 868 O O . TRP A 1 106 ? 2.551 0.669 13.341 1.00 98.75 106 TRP A O 1
ATOM 878 N N . LEU A 1 107 ? 0.898 1.418 12.001 1.00 98.75 107 LEU A N 1
ATOM 879 C CA . LEU A 1 107 ? 1.065 0.513 10.871 1.00 98.75 107 LEU A CA 1
ATOM 880 C C . LEU A 1 107 ? 1.410 1.359 9.643 1.00 98.75 107 LEU A C 1
ATOM 882 O O . LEU A 1 107 ? 0.759 2.368 9.375 1.00 98.75 107 LEU A O 1
ATOM 886 N N . PHE A 1 108 ? 2.427 0.945 8.903 1.00 98.81 108 PHE A N 1
ATOM 887 C CA . PHE A 1 108 ? 2.859 1.604 7.683 1.00 98.81 108 PHE A CA 1
ATOM 888 C C . PHE A 1 108 ? 2.610 0.695 6.488 1.00 98.81 108 PHE A C 1
ATOM 890 O O . PHE A 1 108 ? 3.040 -0.456 6.493 1.00 98.81 108 PHE A O 1
ATOM 897 N N . VAL A 1 109 ? 1.962 1.238 5.465 1.00 98.75 109 VAL A N 1
ATOM 898 C CA . VAL A 1 109 ? 1.874 0.679 4.118 1.00 98.75 109 VAL A CA 1
ATOM 899 C C . VAL A 1 109 ? 2.602 1.659 3.206 1.00 98.75 109 VAL A C 1
ATOM 901 O O . VAL A 1 109 ? 2.082 2.723 2.878 1.00 98.75 109 VAL A O 1
ATOM 904 N N . PHE A 1 110 ? 3.836 1.349 2.819 1.00 98.50 110 PHE A N 1
ATOM 905 C CA . PHE A 1 110 ? 4.704 2.299 2.108 1.00 98.50 110 PHE A CA 1
ATOM 906 C C . PHE A 1 110 ? 4.347 2.467 0.618 1.00 98.50 110 PHE A C 1
ATOM 908 O O . PHE A 1 110 ? 5.193 2.863 -0.181 1.00 98.50 110 PHE A O 1
ATOM 915 N N . GLY A 1 111 ? 3.104 2.159 0.241 1.00 98.06 111 GLY A N 1
ATOM 916 C CA . GLY A 1 111 ? 2.687 2.011 -1.145 1.00 98.06 111 GLY A CA 1
ATOM 917 C C . GLY A 1 111 ? 3.242 0.728 -1.739 1.00 98.06 111 GLY A C 1
ATOM 918 O O . GLY A 1 111 ? 3.496 -0.243 -1.012 1.00 98.06 111 GLY A O 1
ATOM 919 N N . THR A 1 112 ? 3.454 0.734 -3.054 1.00 98.06 112 THR A N 1
ATOM 920 C CA . THR A 1 112 ? 4.034 -0.417 -3.745 1.00 98.06 112 THR A CA 1
ATOM 921 C C . THR A 1 112 ? 5.365 -0.136 -4.424 1.00 98.06 112 THR A C 1
ATOM 923 O O . THR A 1 112 ? 5.696 1.004 -4.766 1.00 98.06 112 THR A O 1
ATOM 926 N N . ALA A 1 113 ? 6.135 -1.208 -4.607 1.00 97.06 113 ALA A N 1
ATOM 927 C CA . ALA A 1 113 ? 7.363 -1.227 -5.381 1.00 97.06 113 ALA A CA 1
ATOM 928 C C . ALA A 1 113 ? 7.238 -2.165 -6.578 1.00 97.06 113 ALA A C 1
ATOM 930 O O . ALA A 1 113 ? 6.769 -3.295 -6.423 1.00 97.06 113 ALA A O 1
ATOM 931 N N . ILE A 1 114 ? 7.693 -1.707 -7.749 1.00 95.06 114 ILE A N 1
ATOM 932 C CA . ILE A 1 114 ? 7.744 -2.543 -8.951 1.00 95.06 114 ILE A CA 1
ATOM 933 C C . ILE A 1 114 ? 9.142 -3.114 -9.120 1.00 95.06 114 ILE A C 1
ATOM 935 O O . ILE A 1 114 ? 10.118 -2.370 -9.250 1.00 95.06 114 ILE A O 1
ATOM 939 N N . GLY A 1 115 ? 9.220 -4.440 -9.128 1.00 94.44 115 GLY A N 1
ATOM 940 C CA . GLY A 1 115 ? 10.429 -5.223 -9.298 1.00 94.44 115 GLY A CA 1
ATOM 941 C C . GLY A 1 115 ? 10.426 -6.066 -10.550 1.00 94.44 115 GLY A C 1
ATOM 942 O O . GLY A 1 115 ? 9.367 -6.412 -11.069 1.00 94.44 115 GLY A O 1
ATOM 943 N N . TYR A 1 116 ? 11.621 -6.445 -10.985 1.00 93.31 116 TYR A N 1
ATOM 944 C CA . TYR A 1 116 ? 11.799 -7.452 -12.013 1.00 93.31 116 TYR A CA 1
ATOM 945 C C . TYR A 1 116 ? 12.879 -8.470 -11.653 1.00 93.31 116 TYR A C 1
ATOM 947 O O . TYR A 1 116 ? 13.865 -8.151 -10.983 1.00 93.31 116 TYR A O 1
ATOM 955 N N . LEU A 1 117 ? 12.700 -9.685 -12.163 1.00 92.81 117 LEU A N 1
ATOM 956 C CA . LEU A 1 117 ? 13.708 -10.732 -12.236 1.00 92.81 117 LEU A CA 1
ATOM 957 C C . LEU A 1 117 ? 13.900 -11.101 -13.709 1.00 92.81 117 LEU A C 1
ATOM 959 O O . LEU A 1 117 ? 12.937 -11.392 -14.415 1.00 92.81 117 LEU A O 1
ATOM 963 N N . LYS A 1 118 ? 15.146 -11.062 -14.183 1.00 90.88 118 LYS A N 1
ATOM 964 C CA . LYS A 1 118 ? 15.490 -11.488 -15.541 1.00 90.88 118 LYS A CA 1
ATOM 965 C C . LYS A 1 118 ? 15.793 -12.984 -15.539 1.00 90.88 118 LYS A C 1
ATOM 967 O O . LYS A 1 118 ? 16.628 -13.428 -14.754 1.00 90.88 118 LYS A O 1
ATOM 972 N N . HIS A 1 119 ? 15.157 -13.733 -16.429 1.00 86.00 119 HIS A N 1
ATOM 973 C CA . HIS A 1 119 ? 15.427 -15.154 -16.631 1.00 86.00 119 HIS A CA 1
ATOM 974 C C . HIS A 1 119 ? 16.462 -15.389 -17.738 1.00 86.00 119 HIS A C 1
ATOM 976 O O . HIS A 1 119 ? 16.698 -14.532 -18.595 1.00 86.00 119 HIS A O 1
ATOM 982 N N . ASP A 1 120 ? 17.048 -16.588 -17.745 1.00 86.62 120 ASP A N 1
ATOM 983 C CA . ASP A 1 120 ? 18.050 -17.008 -18.735 1.00 86.62 120 ASP A CA 1
ATOM 984 C C . ASP A 1 120 ? 17.499 -17.030 -20.171 1.00 86.62 120 ASP A C 1
ATOM 986 O O . ASP A 1 120 ? 18.244 -16.822 -21.127 1.00 86.62 120 ASP A O 1
ATOM 990 N N . ASP A 1 121 ? 16.186 -17.225 -20.335 1.00 81.62 121 ASP A N 1
ATOM 991 C CA . ASP A 1 121 ? 15.497 -17.182 -21.632 1.00 81.62 121 ASP A CA 1
ATOM 992 C C . ASP A 1 121 ? 15.251 -15.750 -22.153 1.00 81.62 121 ASP A C 1
ATOM 994 O O . ASP A 1 121 ? 14.668 -15.560 -23.222 1.00 81.62 121 ASP A O 1
ATOM 998 N N . GLY A 1 122 ? 15.697 -14.735 -21.403 1.00 81.12 122 GLY A N 1
ATOM 999 C CA . GLY A 1 122 ? 15.545 -13.321 -21.727 1.00 81.12 122 GLY A CA 1
ATOM 1000 C C . GLY A 1 122 ? 14.193 -12.718 -21.339 1.00 81.12 122 GLY A C 1
ATOM 1001 O O . GLY A 1 122 ? 13.996 -11.524 -21.566 1.00 81.12 122 GLY A O 1
ATOM 1002 N N . SER A 1 123 ? 13.271 -13.494 -20.759 1.00 81.94 123 SER A N 1
ATOM 1003 C CA . SER A 1 123 ? 12.011 -12.970 -20.227 1.00 81.94 123 SER A CA 1
ATOM 1004 C C . SER A 1 123 ? 12.196 -12.275 -18.875 1.00 81.94 123 SER A C 1
ATOM 1006 O O . SER A 1 123 ? 13.174 -12.504 -18.157 1.00 81.94 123 SER A O 1
ATOM 1008 N N . TYR A 1 124 ? 11.255 -11.387 -18.549 1.00 89.94 124 TYR A N 1
ATOM 1009 C CA . TYR A 1 124 ? 11.258 -10.618 -17.309 1.00 89.94 124 TYR A CA 1
ATOM 1010 C C . TYR A 1 124 ? 10.005 -10.946 -16.500 1.00 89.94 124 TYR A C 1
ATOM 1012 O O . TYR A 1 124 ? 8.886 -10.631 -16.917 1.00 89.94 124 TYR A O 1
ATOM 1020 N N . GLU A 1 125 ? 10.204 -11.548 -15.333 1.00 91.50 125 GLU A N 1
ATOM 1021 C CA . GLU A 1 125 ? 9.164 -11.727 -14.327 1.00 91.50 125 GLU A CA 1
ATOM 1022 C C . GLU A 1 125 ? 9.013 -10.449 -13.514 1.00 91.50 125 GLU A C 1
ATOM 1024 O O . GLU A 1 125 ? 10.003 -9.852 -13.090 1.00 91.50 125 GLU A O 1
ATOM 1029 N N . ILE A 1 126 ? 7.770 -10.015 -13.321 1.00 91.81 126 ILE A N 1
ATOM 1030 C CA . ILE A 1 126 ? 7.449 -8.743 -12.683 1.00 91.81 126 ILE A CA 1
ATOM 1031 C C . ILE A 1 126 ? 6.745 -8.966 -11.357 1.00 91.81 126 ILE A C 1
ATOM 1033 O O . ILE A 1 126 ? 5.816 -9.764 -11.236 1.00 91.81 126 ILE A O 1
ATOM 1037 N N . PHE A 1 127 ? 7.136 -8.132 -10.403 1.00 93.00 127 PHE A N 1
ATOM 1038 C CA . PHE A 1 127 ? 6.572 -8.036 -9.074 1.00 93.00 127 PHE A CA 1
ATOM 1039 C C . PHE A 1 127 ? 6.021 -6.623 -8.890 1.00 93.00 127 PHE A C 1
ATOM 1041 O O . PHE A 1 127 ? 6.727 -5.653 -9.136 1.00 93.00 127 PHE A O 1
ATOM 1048 N N . ASN A 1 128 ? 4.788 -6.483 -8.422 1.00 95.50 128 ASN A N 1
ATOM 1049 C CA . ASN A 1 128 ? 4.299 -5.234 -7.845 1.00 95.50 128 ASN A CA 1
ATOM 1050 C C . ASN A 1 128 ? 3.870 -5.566 -6.421 1.00 95.50 128 ASN A C 1
ATOM 1052 O O . ASN A 1 128 ? 2.972 -6.382 -6.231 1.00 95.50 128 ASN A O 1
ATOM 1056 N N . VAL A 1 129 ? 4.583 -5.039 -5.429 1.00 96.75 129 VAL A N 1
ATOM 1057 C CA . VAL A 1 129 ? 4.452 -5.504 -4.045 1.00 96.75 129 VAL A CA 1
ATOM 1058 C C . VAL A 1 129 ? 4.160 -4.360 -3.093 1.00 96.75 129 VAL A C 1
ATOM 1060 O O . VAL A 1 129 ? 4.872 -3.358 -3.096 1.00 96.75 129 VAL A O 1
ATOM 1063 N N . ALA A 1 130 ? 3.140 -4.517 -2.253 1.00 98.00 130 ALA A N 1
ATOM 1064 C CA . ALA A 1 130 ? 2.877 -3.620 -1.139 1.00 98.00 130 ALA A CA 1
ATOM 1065 C C . ALA A 1 130 ? 3.756 -3.998 0.054 1.00 98.00 130 ALA A C 1
ATOM 1067 O O . ALA A 1 130 ? 3.867 -5.171 0.421 1.00 98.00 130 ALA A O 1
ATOM 1068 N N . LEU A 1 131 ? 4.372 -2.986 0.662 1.00 97.44 131 LEU A N 1
ATOM 1069 C CA . LEU A 1 131 ? 5.332 -3.149 1.752 1.00 97.44 131 LEU A CA 1
ATOM 1070 C C . LEU A 1 131 ? 4.689 -2.703 3.068 1.00 97.44 131 LEU A C 1
ATOM 1072 O O . LEU A 1 131 ? 4.448 -1.509 3.264 1.00 97.44 131 LEU A O 1
ATOM 1076 N N . VAL A 1 132 ? 4.416 -3.655 3.964 1.00 98.06 132 VAL A N 1
ATOM 1077 C CA . VAL A 1 132 ? 3.682 -3.422 5.215 1.00 98.06 132 VAL A CA 1
ATOM 1078 C C . VAL A 1 132 ? 4.560 -3.671 6.429 1.00 98.06 132 VAL A C 1
ATOM 1080 O O . VAL A 1 132 ? 5.290 -4.658 6.513 1.00 98.06 132 VAL A O 1
ATOM 1083 N N . GLN A 1 133 ? 4.465 -2.778 7.409 1.00 96.56 133 GLN A N 1
ATOM 1084 C CA . GLN A 1 133 ? 5.367 -2.759 8.543 1.00 96.56 133 GLN A CA 1
ATOM 1085 C C . GLN A 1 133 ? 4.724 -2.120 9.776 1.00 96.56 133 GLN A C 1
ATOM 1087 O O . GLN A 1 133 ? 4.274 -0.980 9.744 1.00 96.56 133 GLN A O 1
ATOM 1092 N N . LYS A 1 134 ? 4.743 -2.826 10.905 1.00 97.75 134 LYS A N 1
ATOM 1093 C CA . LYS A 1 134 ? 4.377 -2.282 12.216 1.00 97.75 134 LYS A CA 1
ATOM 1094 C C . LYS A 1 134 ? 5.543 -1.4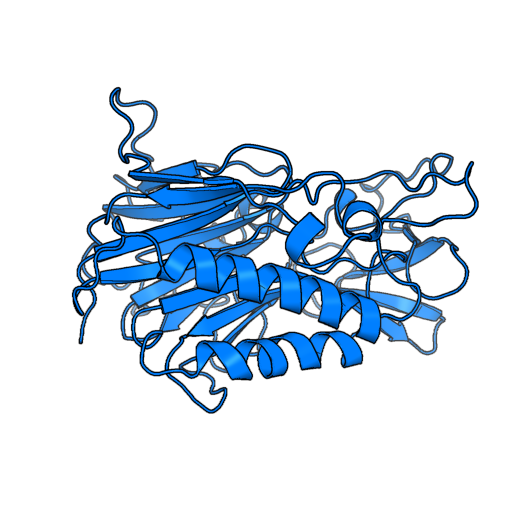91 12.811 1.00 97.75 134 LYS A C 1
ATOM 1096 O O . LYS A 1 134 ? 6.671 -1.982 12.820 1.00 97.75 134 LYS A O 1
ATOM 1101 N N . GLY A 1 135 ? 5.292 -0.282 13.305 1.00 98.06 135 GLY A N 1
ATOM 1102 C CA . GLY A 1 135 ? 6.303 0.539 13.978 1.00 98.06 135 GLY A CA 1
ATOM 1103 C C . GLY A 1 135 ? 6.641 0.066 15.395 1.00 98.06 135 GLY A C 1
ATOM 1104 O O . GLY A 1 135 ? 5.942 -0.759 15.973 1.00 98.06 135 GLY A O 1
ATOM 1105 N N . GLY A 1 136 ? 7.725 0.592 15.965 1.00 97.38 136 GLY A N 1
ATOM 1106 C CA . GLY A 1 136 ? 8.190 0.275 17.322 1.00 97.38 136 GLY A CA 1
ATOM 1107 C C . GLY A 1 136 ? 8.981 -1.031 17.462 1.00 97.38 136 GLY A C 1
ATOM 1108 O O . GLY A 1 136 ? 9.366 -1.385 18.574 1.00 97.38 136 GLY A O 1
ATOM 1109 N N . TYR A 1 137 ? 9.248 -1.731 16.357 1.00 96.38 137 TYR A N 1
ATOM 1110 C CA . TYR A 1 137 ? 10.041 -2.963 16.329 1.00 96.38 137 TYR A CA 1
ATOM 1111 C C . TYR A 1 137 ? 11.389 -2.726 15.656 1.00 96.38 137 TYR A C 1
ATOM 1113 O O . TYR A 1 137 ? 11.436 -2.130 14.580 1.00 96.38 137 TYR A O 1
ATOM 1121 N N . ALA A 1 138 ? 12.469 -3.206 16.280 1.00 95.06 138 ALA A N 1
ATOM 1122 C CA . ALA A 1 138 ? 13.825 -3.123 15.735 1.00 95.06 138 ALA A CA 1
ATOM 1123 C C . ALA A 1 138 ? 14.015 -4.043 14.523 1.00 95.06 138 ALA A C 1
ATOM 1125 O O . ALA A 1 138 ? 14.557 -3.602 13.511 1.00 95.06 138 ALA A O 1
ATOM 1126 N N . ASP A 1 139 ? 13.496 -5.267 14.616 1.00 95.06 139 ASP A N 1
ATOM 1127 C CA . ASP A 1 139 ? 13.682 -6.315 13.617 1.00 95.06 139 ASP A CA 1
ATOM 1128 C C . ASP A 1 139 ? 12.373 -6.645 12.903 1.00 95.06 139 ASP A C 1
ATOM 1130 O O . ASP A 1 139 ? 11.286 -6.594 13.490 1.00 95.06 139 ASP A O 1
ATOM 1134 N N . ALA A 1 140 ? 12.484 -7.005 11.626 1.00 92.75 140 ALA A N 1
ATOM 1135 C CA . ALA A 1 140 ? 11.367 -7.523 10.853 1.00 92.75 140 ALA A CA 1
ATOM 1136 C C . ALA A 1 140 ? 11.096 -8.986 11.235 1.00 92.75 140 ALA A C 1
ATOM 1138 O O . ALA A 1 140 ? 11.988 -9.832 11.197 1.00 92.75 140 ALA A O 1
ATOM 1139 N N . THR A 1 141 ? 9.849 -9.289 11.568 1.00 92.88 141 THR A N 1
ATOM 1140 C CA . THR A 1 141 ? 9.346 -10.641 11.806 1.00 92.88 141 THR A CA 1
ATOM 1141 C C . THR A 1 141 ? 8.049 -10.832 11.030 1.00 92.88 141 THR A C 1
ATOM 1143 O O . THR A 1 141 ? 7.400 -9.866 10.625 1.00 92.88 141 THR A O 1
ATOM 1146 N N . LYS A 1 142 ? 7.622 -12.085 10.875 1.00 89.25 142 LYS A N 1
ATOM 1147 C CA . LYS A 1 142 ? 6.321 -12.419 10.278 1.00 89.25 142 LYS A CA 1
ATOM 1148 C C . LYS A 1 142 ? 5.118 -11.789 11.002 1.00 89.25 142 LYS A C 1
ATOM 1150 O O . LYS A 1 142 ? 4.050 -11.693 10.414 1.00 89.25 142 LYS A O 1
ATOM 1155 N N . ASP A 1 143 ? 5.293 -11.377 12.259 1.00 91.94 143 ASP A N 1
ATOM 1156 C CA . ASP A 1 143 ? 4.228 -10.822 13.104 1.00 91.94 143 ASP A CA 1
ATOM 1157 C C . ASP A 1 143 ? 4.168 -9.284 13.032 1.00 91.94 143 ASP A C 1
ATOM 1159 O O . ASP A 1 143 ? 3.249 -8.670 13.567 1.00 91.94 143 ASP A O 1
ATOM 1163 N N . ASN A 1 144 ? 5.154 -8.639 12.394 1.00 94.81 144 ASN A N 1
ATOM 1164 C CA . ASN A 1 144 ? 5.272 -7.178 12.342 1.00 94.81 144 ASN A CA 1
ATOM 1165 C C . ASN A 1 144 ? 5.631 -6.626 10.948 1.00 94.81 144 ASN A C 1
ATOM 1167 O O . ASN A 1 144 ? 5.842 -5.418 10.795 1.00 94.81 144 ASN A O 1
ATOM 1171 N N . SER A 1 145 ? 5.758 -7.502 9.953 1.00 95.62 145 SER A N 1
ATOM 1172 C CA . SER A 1 145 ? 6.160 -7.184 8.585 1.00 95.62 145 SER A CA 1
ATOM 1173 C C . SER A 1 145 ? 5.438 -8.108 7.616 1.00 95.62 145 SER A C 1
ATOM 1175 O O . SER A 1 145 ? 5.456 -9.326 7.798 1.00 95.62 145 SER A O 1
ATOM 1177 N N . VAL A 1 146 ? 4.822 -7.532 6.584 1.00 96.19 146 VAL A N 1
ATOM 1178 C CA . VAL A 1 146 ? 4.122 -8.287 5.542 1.00 96.19 146 VAL A CA 1
ATOM 1179 C C . VAL A 1 146 ? 4.448 -7.705 4.168 1.00 96.19 146 VAL A C 1
ATOM 1181 O O . VAL A 1 146 ? 4.530 -6.490 4.007 1.00 96.19 146 VAL A O 1
ATOM 1184 N N . ILE A 1 147 ? 4.624 -8.569 3.173 1.00 95.81 147 ILE A N 1
ATOM 1185 C CA . ILE A 1 147 ? 4.674 -8.208 1.760 1.00 95.81 147 ILE A CA 1
ATOM 1186 C C . ILE A 1 147 ? 3.470 -8.848 1.073 1.00 95.81 147 ILE A C 1
ATOM 1188 O O . ILE A 1 147 ? 3.283 -10.065 1.148 1.00 95.81 147 ILE A O 1
ATOM 1192 N N . VAL A 1 148 ? 2.675 -8.025 0.394 1.00 96.94 148 VAL A N 1
ATOM 1193 C CA . VAL A 1 148 ? 1.518 -8.464 -0.397 1.00 96.94 148 VAL A CA 1
ATOM 1194 C C . VAL A 1 148 ? 1.851 -8.271 -1.865 1.00 96.94 148 VAL A C 1
ATOM 1196 O O . VAL A 1 148 ? 2.327 -7.207 -2.249 1.00 96.94 148 VAL A O 1
ATOM 1199 N N . TYR A 1 149 ? 1.666 -9.303 -2.682 1.00 95.69 149 TYR A N 1
ATOM 1200 C CA . TYR A 1 149 ? 2.004 -9.259 -4.106 1.00 95.69 149 TYR A CA 1
ATOM 1201 C C . TYR A 1 149 ? 0.748 -8.936 -4.877 1.00 95.69 149 TYR A C 1
ATOM 1203 O O . TYR A 1 149 ? -0.281 -9.508 -4.561 1.00 95.69 149 TYR A O 1
ATOM 1211 N N . LYS A 1 150 ? 0.820 -8.090 -5.896 1.00 95.69 150 LYS A N 1
ATOM 1212 C CA . LYS A 1 150 ? -0.280 -7.917 -6.837 1.00 95.69 150 LYS A CA 1
ATOM 1213 C C . LYS A 1 150 ? -0.440 -9.209 -7.628 1.00 95.69 150 LYS A C 1
ATOM 1215 O O . LYS A 1 150 ? 0.545 -9.714 -8.170 1.00 95.69 150 LYS A O 1
ATOM 1220 N N . GLU A 1 151 ? -1.652 -9.747 -7.691 1.00 94.81 151 GLU A N 1
ATOM 1221 C CA . GLU A 1 151 ? -1.915 -10.990 -8.418 1.00 94.81 151 GLU A CA 1
ATOM 1222 C C . GLU A 1 151 ? -2.545 -10.760 -9.789 1.00 94.81 151 GLU A C 1
ATOM 1224 O O . GLU A 1 151 ? -2.405 -11.638 -10.630 1.00 94.81 151 GLU A O 1
ATOM 1229 N N . TYR A 1 152 ? -3.169 -9.614 -10.057 1.00 93.00 152 TYR A N 1
ATOM 1230 C CA . TYR A 1 152 ? -3.680 -9.246 -11.377 1.00 93.00 152 TYR A CA 1
ATOM 1231 C C . TYR A 1 152 ? -2.940 -8.039 -11.933 1.00 93.00 152 TYR A C 1
ATOM 1233 O O . TYR A 1 152 ? -3.006 -6.947 -11.377 1.00 93.00 152 TYR A O 1
ATOM 1241 N N . ILE A 1 153 ? -2.268 -8.203 -13.069 1.00 88.50 153 ILE A N 1
ATOM 1242 C CA . ILE A 1 153 ? -1.426 -7.166 -13.649 1.00 88.50 153 ILE A CA 1
ATOM 1243 C C . ILE A 1 153 ? -2.185 -6.396 -14.733 1.00 88.50 153 ILE A C 1
ATOM 1245 O O . ILE A 1 153 ? -2.731 -6.930 -15.705 1.00 88.50 153 ILE A O 1
ATOM 1249 N N . SER A 1 154 ? -2.194 -5.082 -14.575 1.00 86.12 154 SER A N 1
ATOM 1250 C CA . SER A 1 154 ? -2.791 -4.137 -15.504 1.00 86.12 154 SER A CA 1
ATOM 1251 C C . SER A 1 154 ? -1.751 -3.599 -16.487 1.00 86.12 154 SER A C 1
ATOM 1253 O O . SER A 1 154 ? -0.543 -3.687 -16.282 1.00 86.12 154 SER A O 1
ATOM 1255 N N . HIS A 1 155 ? -2.219 -2.981 -17.567 1.00 81.81 155 HIS A N 1
ATOM 1256 C CA . HIS A 1 155 ? -1.321 -2.350 -18.532 1.00 81.81 155 HIS A CA 1
ATOM 1257 C C . HIS A 1 155 ? -0.591 -1.125 -17.970 1.00 81.81 155 HIS A C 1
ATOM 1259 O O . HIS A 1 155 ? 0.451 -0.764 -18.507 1.00 81.81 155 HIS A O 1
ATOM 1265 N N . ILE A 1 156 ? -1.137 -0.485 -16.929 1.00 84.50 156 ILE A N 1
ATOM 1266 C CA . ILE A 1 156 ? -0.552 0.703 -16.292 1.00 84.50 156 ILE A CA 1
ATOM 1267 C C . ILE A 1 156 ? 0.522 0.351 -15.262 1.00 84.50 156 ILE A C 1
ATOM 1269 O O . ILE A 1 156 ? 1.241 1.243 -14.820 1.00 84.50 156 ILE A O 1
ATOM 1273 N N . ASP A 1 157 ? 0.674 -0.930 -14.899 1.00 81.69 157 ASP A N 1
ATOM 1274 C CA . ASP A 1 157 ? 1.816 -1.405 -14.105 1.00 81.69 157 ASP A CA 1
ATOM 1275 C C . ASP A 1 157 ? 3.147 -1.168 -14.834 1.00 81.69 157 ASP A C 1
ATOM 1277 O O . ASP A 1 157 ? 4.204 -1.171 -14.209 1.00 81.69 157 ASP A O 1
ATOM 1281 N N . PHE A 1 158 ? 3.099 -0.910 -16.144 1.00 80.69 158 PHE A N 1
ATOM 1282 C CA . PHE A 1 158 ? 4.273 -0.771 -16.985 1.00 80.69 158 PHE A CA 1
ATOM 1283 C C . PHE A 1 158 ? 4.277 0.516 -17.777 1.00 80.69 158 PHE A C 1
ATOM 1285 O O . PHE A 1 158 ? 3.264 0.984 -18.294 1.00 80.69 158 PHE A O 1
ATOM 1292 N N . LEU A 1 159 ? 5.485 1.027 -17.959 1.00 81.44 159 LEU A N 1
ATOM 1293 C CA . LEU A 1 159 ? 5.744 2.067 -18.932 1.00 81.44 159 LEU A CA 1
ATOM 1294 C C . LEU A 1 159 ? 5.659 1.468 -20.336 1.00 81.44 159 LEU A C 1
ATOM 1296 O O . LEU A 1 159 ? 6.193 0.389 -20.606 1.00 81.44 159 LEU A O 1
ATOM 1300 N N . ARG A 1 160 ? 5.006 2.182 -21.248 1.00 76.31 160 ARG A N 1
ATOM 1301 C CA . ARG A 1 160 ? 4.835 1.765 -22.642 1.00 76.31 160 ARG A CA 1
ATOM 1302 C C . ARG A 1 160 ? 5.379 2.845 -23.557 1.00 76.31 160 ARG A C 1
ATOM 1304 O O . ARG A 1 160 ? 5.100 4.023 -23.341 1.00 76.31 160 ARG A O 1
ATOM 1311 N N . LEU A 1 161 ? 6.119 2.445 -24.591 1.00 71.12 161 LEU A N 1
ATOM 1312 C CA . LEU A 1 161 ? 6.521 3.366 -25.654 1.00 71.12 161 LEU A CA 1
ATOM 1313 C C . LEU A 1 161 ? 5.262 3.910 -26.339 1.00 71.12 161 LEU A C 1
ATOM 1315 O O . LEU A 1 161 ? 4.372 3.138 -26.694 1.00 71.12 161 LEU A O 1
ATOM 1319 N N . SER A 1 162 ? 5.204 5.225 -26.550 1.00 63.16 162 SER A N 1
ATOM 1320 C CA . SER A 1 162 ? 4.050 5.936 -27.127 1.00 63.16 162 SER A CA 1
ATOM 1321 C C . SER A 1 162 ? 3.549 5.363 -28.462 1.00 63.16 162 SER A C 1
ATOM 1323 O O . SER A 1 162 ? 2.362 5.460 -28.762 1.00 63.16 162 SER A O 1
ATOM 1325 N N . ASN A 1 163 ? 4.427 4.716 -29.235 1.00 61.50 163 ASN A N 1
ATOM 1326 C CA . ASN A 1 163 ? 4.117 4.138 -30.547 1.00 61.50 163 ASN A CA 1
ATOM 1327 C C . ASN A 1 163 ? 3.746 2.641 -30.504 1.00 61.50 163 ASN A C 1
ATOM 1329 O O . ASN A 1 163 ? 3.456 2.044 -31.542 1.00 61.50 163 ASN A O 1
ATOM 1333 N N . ALA A 1 164 ? 3.773 2.001 -29.332 1.00 61.81 164 ALA A N 1
ATOM 1334 C CA . ALA A 1 164 ? 3.472 0.581 -29.201 1.00 61.81 164 ALA A CA 1
ATOM 1335 C C . ALA A 1 164 ? 1.958 0.363 -29.019 1.00 61.81 164 ALA A C 1
ATOM 1337 O O . ALA A 1 164 ? 1.421 0.466 -27.916 1.00 61.81 164 ALA A O 1
ATOM 1338 N N . HIS A 1 165 ? 1.252 0.015 -30.101 1.00 58.25 165 HIS A N 1
ATOM 1339 C CA . HIS A 1 165 ? -0.139 -0.449 -30.031 1.00 58.25 165 HIS A CA 1
ATOM 1340 C C . HIS A 1 165 ? -0.213 -1.851 -29.416 1.00 58.25 165 HIS A C 1
ATOM 1342 O O . HIS A 1 165 ? -0.290 -2.869 -30.106 1.00 58.25 165 HIS A O 1
ATOM 1348 N N . ILE A 1 166 ? -0.185 -1.907 -28.090 1.00 64.50 166 ILE A N 1
ATOM 1349 C CA . ILE A 1 166 ? -0.225 -3.158 -27.344 1.00 64.50 166 ILE A CA 1
ATOM 1350 C C . ILE A 1 166 ? -1.671 -3.490 -27.000 1.00 64.50 166 ILE A C 1
ATOM 1352 O O . ILE A 1 166 ? -2.319 -2.812 -26.203 1.00 64.50 166 ILE A O 1
ATOM 1356 N N . ASN A 1 167 ? -2.180 -4.584 -27.565 1.00 71.38 167 ASN A N 1
ATOM 1357 C CA . ASN A 1 167 ? -3.430 -5.159 -27.091 1.00 71.38 167 ASN A CA 1
ATOM 1358 C C . ASN A 1 167 ? -3.168 -5.947 -25.799 1.00 71.38 167 ASN A C 1
ATOM 1360 O O . ASN A 1 167 ? -2.885 -7.142 -25.859 1.00 71.38 167 ASN A O 1
ATOM 1364 N N . TRP A 1 168 ? -3.292 -5.282 -24.645 1.00 75.25 168 TRP A N 1
ATOM 1365 C CA . TRP A 1 168 ? -3.086 -5.891 -23.321 1.00 75.25 168 TRP A CA 1
ATOM 1366 C C . TRP A 1 168 ? -3.982 -7.109 -23.053 1.00 75.25 168 TRP A C 1
ATOM 1368 O O . TRP A 1 168 ? -3.629 -7.991 -22.271 1.00 75.25 168 TRP A O 1
ATOM 1378 N N . LYS A 1 169 ? -5.133 -7.192 -23.737 1.00 73.00 169 LYS A N 1
ATOM 1379 C CA . LYS A 1 169 ? -6.052 -8.335 -23.634 1.00 73.00 169 LYS A CA 1
ATOM 1380 C C . LYS A 1 169 ? -5.502 -9.598 -24.299 1.00 73.00 169 LYS A C 1
ATOM 1382 O O . LYS A 1 169 ? -6.031 -10.675 -24.058 1.00 73.00 169 LYS A O 1
ATOM 1387 N N . LYS A 1 170 ? -4.472 -9.489 -25.147 1.00 76.50 170 LYS A N 1
ATOM 1388 C CA . LYS A 1 170 ? -3.777 -10.638 -25.737 1.00 76.50 170 LYS A CA 1
ATOM 1389 C C . LYS A 1 170 ? -2.559 -10.969 -24.873 1.00 76.50 170 LYS A C 1
ATOM 1391 O O . LYS A 1 170 ? -1.590 -10.214 -24.915 1.00 76.50 170 LYS A O 1
ATOM 1396 N N . PRO A 1 171 ? -2.557 -12.095 -24.137 1.00 70.69 171 PRO A N 1
ATOM 1397 C CA . PRO A 1 171 ? -1.500 -12.391 -23.171 1.00 70.69 171 PRO A CA 1
ATOM 1398 C C . PRO A 1 171 ? -0.099 -12.431 -23.802 1.00 70.69 171 PRO A C 1
ATOM 1400 O O . PRO A 1 171 ? 0.862 -11.974 -23.194 1.00 70.69 171 PRO A O 1
ATOM 1403 N N . LEU A 1 172 ? 0.022 -12.905 -25.047 1.00 67.75 172 LEU A N 1
ATOM 1404 C CA . LEU A 1 172 ? 1.295 -12.956 -25.783 1.00 67.75 172 LEU A CA 1
ATOM 1405 C C . LEU A 1 172 ? 1.865 -11.577 -26.156 1.00 67.75 172 LEU A C 1
ATOM 1407 O O . LEU A 1 172 ? 3.025 -11.491 -26.545 1.00 67.75 172 LEU A O 1
ATOM 1411 N N . ASN A 1 173 ? 1.076 -10.511 -26.015 1.00 74.31 173 ASN A N 1
ATOM 1412 C CA . ASN A 1 173 ? 1.458 -9.153 -26.387 1.00 74.31 173 ASN A CA 1
ATOM 1413 C C . ASN A 1 173 ? 1.787 -8.277 -25.171 1.00 74.31 173 ASN A C 1
ATOM 1415 O O . ASN A 1 173 ? 1.949 -7.072 -25.332 1.00 74.31 173 ASN A O 1
ATOM 1419 N N . ARG A 1 174 ? 1.864 -8.836 -23.957 1.00 83.62 174 ARG A N 1
ATOM 1420 C CA . ARG A 1 174 ? 2.215 -8.070 -22.755 1.00 83.62 174 ARG A CA 1
ATOM 1421 C C . ARG A 1 174 ? 3.699 -7.713 -22.772 1.00 83.62 174 ARG A C 1
ATOM 1423 O O . ARG A 1 174 ? 4.553 -8.508 -22.381 1.00 83.62 174 ARG A O 1
ATOM 1430 N N . ILE A 1 175 ? 3.979 -6.515 -23.270 1.00 83.56 175 ILE A N 1
ATOM 1431 C CA . ILE A 1 175 ? 5.310 -5.917 -23.315 1.00 83.56 175 ILE A CA 1
ATOM 1432 C C . ILE A 1 175 ? 5.312 -4.582 -22.571 1.00 83.56 175 ILE A C 1
ATOM 1434 O O . ILE A 1 175 ? 4.293 -3.891 -22.522 1.00 83.56 175 ILE A O 1
ATOM 1438 N N . GLY A 1 176 ? 6.459 -4.202 -22.025 1.00 84.88 176 GLY A N 1
ATOM 1439 C CA . GLY A 1 176 ? 6.647 -2.915 -21.361 1.00 84.88 176 GLY A CA 1
ATOM 1440 C C . GLY A 1 176 ? 8.122 -2.593 -21.184 1.00 84.88 176 GLY A C 1
ATOM 1441 O O . GLY A 1 176 ? 8.977 -3.458 -21.376 1.00 84.88 176 GLY A O 1
ATOM 1442 N N . VAL A 1 177 ? 8.424 -1.336 -20.878 1.00 85.00 177 VAL A N 1
ATOM 1443 C CA . VAL A 1 177 ? 9.795 -0.890 -20.616 1.00 85.00 177 VAL A CA 1
ATOM 1444 C C . VAL A 1 177 ? 10.202 -1.396 -19.237 1.00 85.00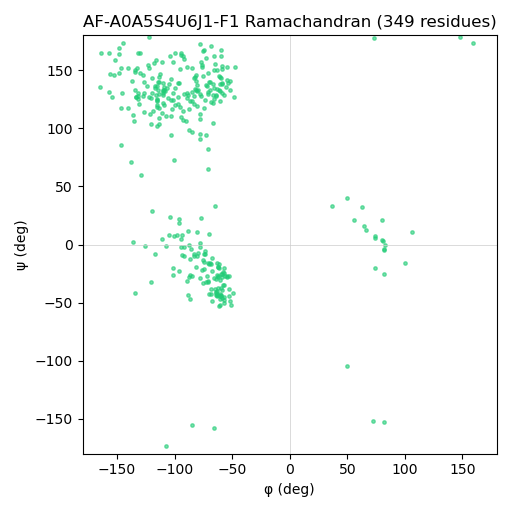 177 VAL A C 1
ATOM 1446 O O . VAL A 1 177 ? 9.572 -1.048 -18.238 1.00 85.00 177 VAL A O 1
ATOM 1449 N N . VAL A 1 178 ? 11.223 -2.250 -19.215 1.00 86.00 178 VAL A N 1
ATOM 1450 C CA . VAL A 1 178 ? 11.836 -2.790 -18.001 1.00 86.00 178 VAL A CA 1
ATOM 1451 C C . VAL A 1 178 ? 13.296 -3.143 -18.261 1.00 86.00 178 VAL A C 1
ATOM 1453 O O . VAL A 1 178 ? 13.657 -3.601 -19.348 1.00 86.00 178 VAL A O 1
ATOM 1456 N N . GLY A 1 179 ? 14.132 -2.964 -17.241 1.00 77.38 179 GLY A N 1
ATOM 1457 C CA . GLY A 1 179 ? 15.554 -3.271 -17.313 1.00 77.38 179 GLY A CA 1
ATOM 1458 C C . GLY A 1 179 ? 16.369 -2.162 -17.974 1.00 77.38 179 GLY A C 1
ATOM 1459 O O . GLY A 1 179 ? 16.031 -0.987 -17.892 1.00 77.38 179 GLY A O 1
ATOM 1460 N N . GLU A 1 180 ? 17.490 -2.533 -18.581 1.00 70.00 180 GLU A N 1
ATOM 1461 C CA . GLU A 1 180 ? 18.432 -1.581 -19.170 1.00 70.00 180 GLU A CA 1
ATOM 1462 C C . GLU A 1 180 ? 18.085 -1.276 -20.639 1.00 70.00 180 GLU A C 1
ATOM 1464 O O . GLU A 1 180 ? 17.556 -2.126 -21.362 1.00 70.00 180 GLU A O 1
ATOM 1469 N N . ASN A 1 181 ? 18.471 -0.083 -21.106 1.00 68.31 181 ASN A N 1
ATOM 1470 C CA . ASN A 1 181 ? 18.430 0.365 -22.509 1.00 68.31 181 ASN A CA 1
ATOM 1471 C C . ASN A 1 181 ? 17.077 0.844 -23.067 1.00 68.31 181 ASN A C 1
ATOM 1473 O O . ASN A 1 181 ? 16.927 0.873 -24.286 1.00 68.31 181 ASN A O 1
ATOM 1477 N N . ASN A 1 182 ? 16.109 1.248 -22.232 1.00 68.81 182 ASN A N 1
ATOM 1478 C CA . ASN A 1 182 ? 14.844 1.860 -22.685 1.00 68.81 182 ASN A CA 1
ATOM 1479 C C . ASN A 1 182 ? 14.035 1.005 -23.694 1.00 68.81 182 ASN A C 1
ATOM 1481 O O . ASN A 1 182 ? 13.198 1.525 -24.434 1.00 68.81 182 ASN A O 1
ATOM 1485 N N . ASN A 1 183 ? 14.275 -0.309 -23.740 1.00 74.88 183 ASN A N 1
ATOM 1486 C CA . ASN A 1 183 ? 13.626 -1.226 -24.674 1.00 74.88 183 ASN A CA 1
ATOM 1487 C C . ASN A 1 183 ? 12.403 -1.896 -24.039 1.00 74.88 183 ASN A C 1
ATOM 1489 O O . ASN A 1 183 ? 12.355 -2.133 -22.832 1.00 74.88 183 ASN A O 1
ATOM 1493 N N . THR A 1 184 ? 11.421 -2.256 -24.867 1.00 82.06 184 THR A N 1
ATOM 1494 C CA . THR A 1 184 ? 10.282 -3.064 -24.418 1.00 82.06 184 THR A CA 1
ATOM 1495 C C . THR A 1 184 ? 10.676 -4.529 -24.304 1.00 82.06 184 THR A C 1
ATOM 1497 O O . THR A 1 184 ? 11.176 -5.104 -25.270 1.00 82.06 184 THR A O 1
ATOM 1500 N N . GLN A 1 185 ? 10.379 -5.142 -23.165 1.00 86.06 185 GLN A N 1
ATOM 1501 C CA . GLN A 1 185 ? 10.590 -6.564 -22.914 1.00 86.06 185 GLN A CA 1
ATOM 1502 C C . GLN A 1 185 ? 9.258 -7.295 -22.819 1.00 86.06 185 GLN A C 1
ATOM 1504 O O . GLN A 1 185 ? 8.234 -6.691 -22.501 1.00 86.06 185 GLN A O 1
ATOM 1509 N N . LYS A 1 186 ? 9.279 -8.609 -23.061 1.00 86.62 186 LYS A N 1
ATOM 1510 C CA . LYS A 1 186 ? 8.153 -9.488 -22.737 1.00 86.62 186 LYS A CA 1
ATOM 1511 C C . LYS A 1 186 ? 8.054 -9.637 -21.222 1.00 86.62 186 LYS A C 1
ATOM 1513 O O . LYS A 1 186 ? 9.042 -9.977 -20.573 1.00 86.62 186 LYS A O 1
ATOM 1518 N N . LEU A 1 187 ? 6.854 -9.421 -20.698 1.00 87.12 187 LEU A N 1
ATOM 1519 C CA . LEU A 1 187 ? 6.585 -9.406 -19.267 1.00 87.12 187 LEU A CA 1
ATOM 1520 C C . LEU A 1 187 ? 5.760 -10.623 -18.869 1.00 87.12 187 LEU A C 1
ATOM 1522 O O . LEU A 1 187 ? 4.737 -10.923 -19.495 1.00 87.12 187 LEU A O 1
ATOM 1526 N N . THR A 1 188 ? 6.182 -11.298 -17.807 1.00 88.81 188 THR A N 1
ATOM 1527 C CA . THR A 1 188 ? 5.429 -12.390 -17.190 1.00 88.81 188 THR A CA 1
ATOM 1528 C C . THR A 1 188 ? 5.042 -12.016 -15.761 1.00 88.81 188 THR A C 1
ATOM 1530 O O . THR A 1 188 ? 5.868 -11.469 -15.028 1.00 88.81 188 THR A O 1
ATOM 1533 N N . PRO A 1 189 ? 3.795 -12.283 -15.340 1.00 89.88 189 PRO A N 1
ATOM 1534 C CA . PRO A 1 189 ? 3.429 -12.171 -13.937 1.00 89.88 189 PRO A CA 1
ATOM 1535 C C . PRO A 1 189 ? 4.277 -13.084 -13.059 1.00 89.88 189 PRO A C 1
ATOM 1537 O O . PRO A 1 189 ? 4.686 -14.160 -13.504 1.00 89.88 189 PRO A O 1
ATOM 1540 N N . VAL A 1 190 ? 4.472 -12.671 -11.806 1.00 90.19 190 VAL A N 1
ATOM 1541 C CA . VAL A 1 190 ? 5.120 -13.498 -10.788 1.00 90.19 190 VAL A CA 1
ATOM 1542 C C . VAL A 1 190 ? 4.474 -14.881 -10.684 1.00 90.19 190 VAL A C 1
ATOM 1544 O O . VAL A 1 190 ? 3.249 -15.021 -10.763 1.00 90.19 190 VAL A O 1
ATOM 1547 N N . SER A 1 191 ? 5.276 -15.922 -10.498 1.00 88.38 191 SER A N 1
ATOM 1548 C CA . SER A 1 191 ? 4.777 -17.260 -10.195 1.00 88.38 191 SER A CA 1
ATOM 1549 C C . SER A 1 191 ? 3.902 -17.236 -8.933 1.00 88.38 191 SER A C 1
ATOM 1551 O O . SER A 1 191 ? 4.282 -16.693 -7.897 1.00 88.38 191 SER A O 1
ATOM 1553 N N . GLY A 1 192 ? 2.696 -17.789 -9.026 1.00 88.06 192 GLY A N 1
ATOM 1554 C CA . GLY A 1 192 ? 1.650 -17.708 -8.004 1.00 88.06 192 GLY A CA 1
ATOM 1555 C C . GLY A 1 192 ? 0.580 -16.652 -8.301 1.00 88.06 192 GLY A C 1
ATOM 1556 O O . GLY A 1 192 ? -0.504 -16.714 -7.733 1.00 88.06 192 GLY A O 1
ATOM 1557 N N . SER A 1 193 ? 0.817 -15.708 -9.212 1.00 91.69 193 SER A N 1
ATOM 1558 C CA . SER A 1 193 ? -0.205 -14.744 -9.644 1.00 91.69 193 SER A CA 1
ATOM 1559 C C . SER A 1 193 ? -1.425 -15.439 -10.271 1.00 91.69 193 SER A C 1
ATOM 1561 O O . SER A 1 193 ? -1.300 -16.433 -10.985 1.00 91.69 193 SER A O 1
ATOM 1563 N N . ARG A 1 194 ? -2.626 -14.890 -10.037 1.00 92.31 194 ARG A N 1
ATOM 1564 C CA . ARG A 1 194 ? -3.874 -15.317 -10.702 1.00 92.31 194 ARG A CA 1
ATOM 1565 C C . ARG A 1 194 ? -4.034 -14.789 -12.124 1.00 92.31 194 ARG A C 1
ATOM 1567 O O . ARG A 1 194 ? -5.020 -15.097 -12.791 1.00 92.31 194 ARG A O 1
ATOM 1574 N N . ASP A 1 195 ? -3.089 -13.988 -12.593 1.00 89.75 195 ASP A N 1
ATOM 1575 C CA . ASP A 1 195 ? -3.133 -13.419 -13.923 1.00 89.75 195 ASP A CA 1
ATOM 1576 C C . ASP A 1 195 ? -2.755 -14.445 -14.996 1.00 89.75 195 ASP A C 1
ATOM 1578 O O . ASP A 1 195 ? -1.994 -15.397 -14.791 1.00 89.75 195 ASP A O 1
ATOM 1582 N N . VAL A 1 196 ? -3.266 -14.207 -16.197 1.00 84.19 196 VAL A N 1
ATOM 1583 C CA . VAL A 1 196 ? -2.909 -14.984 -17.376 1.00 84.19 196 VAL A CA 1
ATOM 1584 C C . VAL A 1 196 ? -1.408 -14.855 -17.646 1.00 84.19 196 VAL A C 1
ATOM 1586 O O . VAL A 1 196 ? -0.831 -13.770 -17.573 1.00 84.19 196 VAL A O 1
ATOM 1589 N N . ASN A 1 197 ? -0.785 -15.978 -18.004 1.00 84.06 197 ASN A N 1
ATOM 1590 C CA . ASN A 1 197 ? 0.662 -16.165 -18.171 1.00 84.06 197 ASN A CA 1
ATOM 1591 C C . ASN A 1 197 ? 1.503 -16.237 -16.889 1.00 84.06 197 ASN A C 1
ATOM 1593 O O . ASN A 1 197 ? 2.727 -16.301 -17.022 1.00 84.06 197 ASN A O 1
ATOM 1597 N N . SER A 1 198 ? 0.922 -16.246 -15.683 1.00 87.25 198 SER A N 1
ATOM 1598 C CA . SER A 1 198 ? 1.718 -16.688 -14.532 1.00 87.25 198 SER A CA 1
ATOM 1599 C C . SER A 1 198 ? 2.200 -18.122 -14.777 1.00 87.25 198 SER A C 1
ATOM 1601 O O . SER A 1 198 ? 1.446 -18.960 -15.281 1.00 87.25 198 SER A O 1
ATOM 1603 N N . GLN A 1 199 ? 3.459 -18.408 -14.439 1.00 86.00 199 GLN A N 1
ATOM 1604 C CA . GLN A 1 199 ? 4.025 -19.754 -14.588 1.00 86.00 199 GLN A CA 1
ATOM 1605 C C . GLN A 1 199 ? 3.268 -20.787 -13.743 1.00 86.00 199 GLN A C 1
ATOM 1607 O O . GLN A 1 199 ? 3.151 -21.949 -14.129 1.00 86.00 199 GLN A O 1
ATOM 1612 N N . GLN A 1 200 ? 2.720 -20.348 -12.610 1.00 88.44 200 GLN A N 1
ATOM 1613 C CA . GLN A 1 200 ? 1.880 -21.145 -11.734 1.00 88.44 200 GLN A CA 1
ATOM 1614 C C . GLN A 1 200 ? 0.738 -20.274 -11.219 1.00 88.44 200 GLN A C 1
ATOM 1616 O O . GLN A 1 200 ? 0.970 -19.316 -10.497 1.00 88.44 200 GLN A O 1
ATOM 1621 N N . ILE A 1 201 ? -0.500 -20.630 -11.541 1.00 89.88 201 ILE A N 1
ATOM 1622 C CA . ILE A 1 201 ? -1.670 -19.891 -11.060 1.00 89.88 201 ILE A CA 1
ATOM 1623 C C . ILE A 1 201 ? -2.053 -20.401 -9.669 1.00 89.88 201 ILE A C 1
ATOM 1625 O O . ILE A 1 201 ? -2.308 -21.598 -9.494 1.00 89.88 201 ILE A O 1
ATOM 1629 N N . ASN A 1 202 ? -2.111 -19.506 -8.677 1.00 88.88 202 ASN A N 1
ATOM 1630 C CA . ASN A 1 202 ? -2.636 -19.869 -7.363 1.00 88.88 202 ASN A CA 1
ATOM 1631 C C . ASN A 1 202 ? -4.139 -20.176 -7.450 1.00 88.88 202 ASN A C 1
ATOM 1633 O O . ASN A 1 202 ? -4.887 -19.452 -8.110 1.00 88.88 202 ASN A O 1
ATOM 1637 N N . PRO A 1 203 ? -4.617 -21.227 -6.762 1.00 90.44 203 PRO A N 1
ATOM 1638 C CA . PRO A 1 203 ? -6.037 -21.523 -6.729 1.00 90.44 203 PRO A CA 1
ATOM 1639 C C . PRO A 1 203 ? -6.791 -20.465 -5.920 1.00 90.44 203 PRO A C 1
ATOM 1641 O O . PRO A 1 203 ? -6.360 -20.073 -4.833 1.00 90.44 203 PRO A O 1
ATOM 1644 N N . VAL A 1 204 ? -7.962 -20.093 -6.423 1.00 93.94 204 VAL A N 1
ATOM 1645 C CA . VAL A 1 204 ? -8.953 -19.278 -5.718 1.00 93.94 204 VAL A CA 1
ATOM 1646 C C . VAL A 1 204 ? -9.666 -20.128 -4.664 1.00 93.94 204 VAL A C 1
ATOM 1648 O O . VAL A 1 204 ? -9.909 -21.322 -4.870 1.00 93.94 204 VAL A O 1
ATOM 1651 N N . GLY A 1 205 ? -10.007 -19.524 -3.529 1.00 95.38 205 GLY A N 1
ATOM 1652 C CA . GLY A 1 205 ? -10.928 -20.114 -2.566 1.00 95.38 205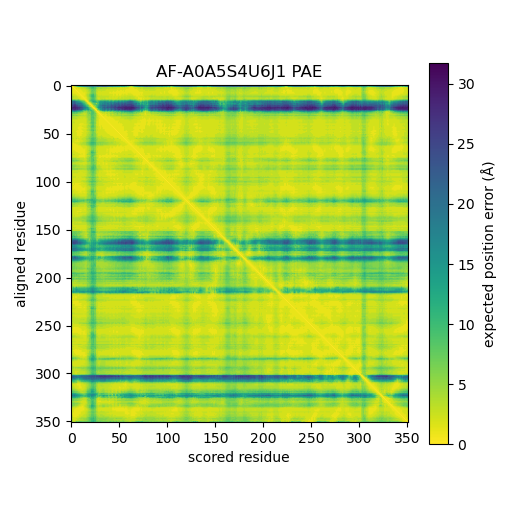 GLY A CA 1
ATOM 1653 C C . GLY A 1 205 ? -10.635 -19.754 -1.117 1.00 95.38 205 GLY A C 1
ATOM 1654 O O . GLY A 1 205 ? -9.673 -19.060 -0.783 1.00 95.38 205 GLY A O 1
ATOM 1655 N N . ALA A 1 206 ? -11.486 -20.268 -0.234 1.00 96.50 206 ALA A N 1
ATOM 1656 C CA . ALA A 1 206 ? -11.453 -19.898 1.169 1.00 96.50 206 ALA A CA 1
ATOM 1657 C C . ALA A 1 206 ? -10.104 -20.234 1.841 1.00 96.50 206 ALA A C 1
ATOM 1659 O O . ALA A 1 206 ? -9.569 -21.340 1.709 1.00 96.50 206 ALA A O 1
ATOM 1660 N N . GLY A 1 207 ? -9.553 -19.268 2.574 1.00 94.31 207 GLY A N 1
ATOM 1661 C CA . GLY A 1 207 ? -8.304 -19.370 3.328 1.00 94.31 207 GLY A CA 1
ATOM 1662 C C . GLY A 1 207 ? -7.027 -19.345 2.488 1.00 94.31 207 GLY A C 1
ATOM 1663 O O . GLY A 1 207 ? -5.946 -19.568 3.039 1.00 94.31 207 GLY A O 1
ATOM 1664 N N . LYS A 1 208 ? -7.122 -19.083 1.177 1.00 94.50 208 LYS A N 1
ATOM 1665 C CA . LYS A 1 208 ? -5.957 -18.980 0.280 1.00 94.50 208 LYS A CA 1
ATOM 1666 C C . LYS A 1 208 ? -5.193 -17.669 0.432 1.00 94.50 208 LYS A C 1
ATOM 1668 O O . LYS A 1 208 ? -4.000 -17.640 0.159 1.00 94.50 208 LYS A O 1
ATOM 1673 N N . GLU A 1 209 ? -5.849 -16.638 0.955 1.00 95.25 209 GLU A N 1
ATOM 1674 C CA . GLU A 1 209 ? -5.259 -15.316 1.182 1.00 95.25 209 GLU A CA 1
ATOM 1675 C C . GLU A 1 209 ? -4.707 -15.119 2.594 1.00 95.25 209 GLU A C 1
ATOM 1677 O O . GLU A 1 209 ? -4.253 -14.030 2.924 1.00 95.25 209 GLU A O 1
ATOM 1682 N N . LEU A 1 210 ? -4.707 -16.139 3.457 1.00 92.88 210 LEU A N 1
ATOM 1683 C CA . LEU A 1 210 ? -4.113 -15.988 4.783 1.00 92.88 210 LEU A CA 1
ATOM 1684 C C . LEU A 1 210 ? -2.582 -16.074 4.707 1.00 92.88 210 LEU A C 1
ATOM 1686 O O . LEU A 1 210 ? -2.015 -17.148 4.487 1.00 92.88 210 LEU A O 1
ATOM 1690 N N . SER A 1 211 ? -1.912 -14.957 4.980 1.00 88.81 211 SER A N 1
ATOM 1691 C CA . SER A 1 211 ? -0.463 -14.886 5.134 1.00 88.81 211 SER A CA 1
ATOM 1692 C C . SER A 1 211 ? -0.012 -15.652 6.379 1.00 88.81 211 SER A C 1
ATOM 1694 O O . SER A 1 211 ? -0.432 -15.366 7.501 1.00 88.81 211 SER A O 1
ATOM 1696 N N . LYS A 1 212 ? 0.864 -16.645 6.183 1.00 82.50 212 LYS A N 1
ATOM 1697 C CA . LYS A 1 212 ? 1.427 -17.479 7.268 1.00 82.50 212 LYS A CA 1
ATOM 1698 C C . LYS A 1 212 ? 2.847 -17.082 7.669 1.00 82.50 212 LYS A C 1
ATOM 1700 O O . LYS A 1 212 ? 3.276 -17.371 8.786 1.00 82.50 212 LYS A O 1
ATOM 1705 N N . SER A 1 213 ? 3.591 -16.482 6.743 1.00 81.12 213 SER A N 1
ATOM 1706 C CA . SER A 1 213 ? 5.017 -16.166 6.891 1.00 81.12 213 SER A CA 1
ATOM 1707 C C . SER A 1 213 ? 5.319 -14.670 6.844 1.00 81.12 213 SER A C 1
ATOM 1709 O O . SER A 1 213 ? 6.467 -14.294 7.053 1.00 81.12 213 SER A O 1
ATOM 1711 N N . GLY A 1 214 ? 4.336 -13.826 6.514 1.00 73.69 214 GLY A N 1
ATOM 1712 C CA . GLY A 1 214 ? 4.547 -12.409 6.216 1.00 73.69 214 GLY A CA 1
ATOM 1713 C C . GLY A 1 214 ? 5.189 -12.149 4.846 1.00 73.69 214 GLY A C 1
ATOM 1714 O O . GLY A 1 214 ? 5.027 -11.071 4.302 1.00 73.69 214 GLY A O 1
ATOM 1715 N N . LEU A 1 215 ? 5.858 -13.121 4.223 1.00 76.06 215 LEU A N 1
ATOM 1716 C CA . LEU A 1 215 ? 6.604 -12.922 2.968 1.00 76.06 215 LEU A CA 1
ATOM 1717 C C . LEU A 1 215 ? 5.971 -13.620 1.753 1.00 76.06 215 LEU A C 1
ATOM 1719 O O . LEU A 1 215 ? 6.558 -13.632 0.679 1.00 76.06 215 LEU A O 1
ATOM 1723 N N . GLY A 1 216 ? 4.795 -14.231 1.924 1.00 75.19 216 GLY A N 1
ATOM 1724 C CA . GLY A 1 216 ? 4.183 -15.116 0.930 1.00 75.19 216 GLY A CA 1
ATOM 1725 C C . GLY A 1 216 ? 3.344 -14.440 -0.157 1.00 75.19 216 GLY A C 1
ATOM 1726 O O . GLY A 1 216 ? 2.852 -15.151 -1.025 1.00 75.19 216 GLY A O 1
ATOM 1727 N N . GLY A 1 217 ? 3.145 -13.118 -0.115 1.00 84.69 217 GLY A N 1
ATOM 1728 C CA . GLY A 1 217 ? 2.370 -12.382 -1.122 1.00 84.69 217 GLY A CA 1
ATOM 1729 C C . GLY A 1 217 ? 0.846 -12.404 -0.936 1.00 84.69 217 GLY A C 1
ATOM 1730 O O . GLY A 1 217 ? 0.143 -11.724 -1.684 1.00 84.69 217 GLY A O 1
ATOM 1731 N N . GLN A 1 218 ? 0.332 -13.133 0.061 1.00 93.75 218 GLN A N 1
ATOM 1732 C CA . GLN A 1 218 ? -1.099 -13.189 0.383 1.00 93.75 218 GLN A CA 1
ATOM 1733 C C . GLN A 1 218 ? -1.613 -11.876 1.002 1.00 93.75 218 GLN A C 1
ATOM 1735 O O . GLN A 1 218 ? -0.879 -11.221 1.744 1.00 93.75 218 GLN A O 1
ATOM 1740 N N . GLY A 1 219 ? -2.876 -11.523 0.749 1.00 96.50 219 GLY A N 1
ATOM 1741 C CA . GLY A 1 219 ? -3.451 -10.229 1.134 1.00 96.50 219 GLY A CA 1
ATOM 1742 C C . GLY A 1 219 ? -4.148 -10.158 2.499 1.00 96.50 219 GLY A C 1
ATOM 1743 O O . GLY A 1 219 ? -4.436 -9.054 2.950 1.00 96.50 219 GLY A O 1
ATOM 1744 N N . ILE A 1 220 ? -4.400 -11.270 3.200 1.00 97.75 220 ILE A N 1
ATOM 1745 C CA . ILE A 1 220 ? -5.008 -11.270 4.547 1.00 97.75 220 ILE A CA 1
ATOM 1746 C C . ILE A 1 220 ? -3.956 -11.582 5.611 1.00 97.75 220 ILE A C 1
ATOM 1748 O O . ILE A 1 220 ? -3.284 -12.611 5.571 1.00 97.75 220 ILE A O 1
ATOM 1752 N N . PHE A 1 221 ? -3.828 -10.720 6.616 1.00 97.38 221 PHE A N 1
ATOM 1753 C CA . PHE A 1 221 ? -2.860 -10.886 7.704 1.00 97.38 221 PHE A CA 1
ATOM 1754 C C . PHE A 1 221 ? -3.384 -10.310 9.021 1.00 97.38 221 PHE A C 1
ATOM 1756 O O . PHE A 1 221 ? -4.357 -9.563 9.048 1.00 97.38 221 PHE A O 1
ATOM 1763 N N . THR A 1 222 ? -2.763 -10.677 10.143 1.00 96.38 222 THR A N 1
ATOM 1764 C CA . THR A 1 222 ? -3.122 -10.156 11.472 1.00 96.38 222 THR A CA 1
ATOM 1765 C C . THR A 1 222 ? -1.886 -9.614 12.168 1.00 96.38 222 THR A C 1
ATOM 1767 O O . THR A 1 222 ? -0.888 -10.320 12.276 1.00 96.38 222 THR A O 1
ATOM 1770 N N . ILE A 1 223 ? -1.964 -8.375 12.653 1.00 95.75 223 ILE A N 1
ATOM 1771 C CA . ILE A 1 223 ? -0.916 -7.717 13.443 1.00 95.75 223 ILE A CA 1
ATOM 1772 C C . ILE A 1 223 ? -1.589 -7.094 14.666 1.00 95.75 223 ILE A C 1
ATOM 1774 O O . ILE A 1 223 ? -2.614 -6.427 14.533 1.00 95.75 223 ILE A O 1
ATOM 1778 N N . ASP A 1 224 ? -1.041 -7.340 15.858 1.00 94.44 224 ASP A N 1
ATOM 1779 C CA . ASP A 1 224 ? -1.569 -6.846 17.141 1.00 94.44 224 ASP A CA 1
ATOM 1780 C C . ASP A 1 224 ? -3.078 -7.102 17.342 1.00 94.44 224 ASP A C 1
ATOM 1782 O O . ASP A 1 224 ? -3.812 -6.282 17.892 1.00 94.44 224 ASP A O 1
ATOM 1786 N N . ASN A 1 225 ? -3.533 -8.291 16.927 1.00 95.12 225 ASN A N 1
ATOM 1787 C CA . ASN A 1 225 ? -4.929 -8.752 16.986 1.00 95.12 225 ASN A CA 1
ATOM 1788 C C . ASN A 1 225 ? -5.924 -7.955 16.126 1.00 95.12 225 ASN A C 1
ATOM 1790 O O . ASN A 1 225 ? -7.129 -8.091 16.328 1.00 95.12 225 ASN A O 1
ATOM 1794 N N . VAL A 1 226 ? -5.443 -7.160 15.168 1.00 97.69 226 VAL A N 1
ATOM 1795 C CA . VAL A 1 226 ? -6.276 -6.572 14.116 1.00 97.69 226 VAL A CA 1
ATOM 1796 C C . VAL A 1 226 ? -6.041 -7.349 12.828 1.00 97.69 226 VAL A C 1
ATOM 1798 O O . VAL A 1 226 ? -4.895 -7.500 12.396 1.00 97.69 226 VAL A O 1
ATOM 1801 N N . THR A 1 227 ? -7.110 -7.868 12.227 1.00 98.06 227 THR A N 1
ATOM 1802 C CA . THR A 1 227 ? -7.034 -8.567 10.937 1.00 98.06 227 THR A CA 1
ATOM 1803 C C . THR A 1 227 ? -7.267 -7.585 9.792 1.00 98.06 227 THR A C 1
ATOM 1805 O O . THR A 1 227 ? -8.251 -6.842 9.785 1.00 98.06 227 THR A O 1
ATOM 1808 N N . PHE A 1 228 ? -6.364 -7.604 8.816 1.00 98.62 228 PHE A N 1
ATOM 1809 C CA . PHE A 1 228 ? -6.363 -6.751 7.635 1.00 98.62 228 PHE A CA 1
ATOM 1810 C C . PHE A 1 228 ? -6.589 -7.586 6.379 1.00 98.62 228 PHE A C 1
ATOM 1812 O O . PHE A 1 228 ? -6.074 -8.698 6.283 1.00 98.62 228 PHE A O 1
ATOM 1819 N N . GLY A 1 229 ? -7.317 -7.025 5.419 1.00 98.56 229 GLY A N 1
ATOM 1820 C CA . GLY A 1 229 ? -7.214 -7.379 4.007 1.00 98.56 229 GLY A CA 1
ATOM 1821 C C . GLY A 1 229 ? -6.468 -6.256 3.297 1.00 98.56 229 GLY A C 1
ATOM 1822 O O . GLY A 1 229 ? -6.706 -5.091 3.612 1.00 98.56 229 GLY A O 1
ATOM 1823 N N . LEU A 1 230 ? -5.556 -6.573 2.386 1.00 98.75 230 LEU A N 1
ATOM 1824 C CA . LEU A 1 230 ? -4.859 -5.596 1.561 1.00 98.75 230 LEU A CA 1
ATOM 1825 C C . LEU A 1 230 ? -4.860 -6.040 0.102 1.00 98.75 230 LEU A C 1
ATOM 1827 O O . LEU A 1 230 ? -4.414 -7.143 -0.210 1.00 98.75 230 LEU A O 1
ATOM 1831 N N . GLU A 1 231 ? -5.308 -5.149 -0.777 1.00 98.19 231 GLU A N 1
ATOM 1832 C CA . GLU A 1 231 ? -5.310 -5.335 -2.228 1.00 98.19 231 GLU A CA 1
ATOM 1833 C C . GLU A 1 231 ? -4.541 -4.216 -2.930 1.00 98.19 231 GLU A C 1
ATOM 1835 O O . GLU A 1 231 ? -4.416 -3.094 -2.428 1.00 98.19 231 GLU A O 1
ATOM 1840 N N . ILE A 1 232 ? -4.025 -4.535 -4.117 1.00 98.19 232 ILE A N 1
ATOM 1841 C CA . ILE A 1 232 ? -3.302 -3.591 -4.963 1.00 98.19 232 ILE A CA 1
ATOM 1842 C C . ILE A 1 232 ? -4.113 -3.347 -6.236 1.00 98.19 232 ILE A C 1
ATOM 1844 O O . ILE A 1 232 ? -4.107 -4.167 -7.156 1.00 98.19 232 ILE A O 1
ATOM 1848 N N . CYS A 1 233 ? -4.781 -2.194 -6.300 1.00 97.06 233 CYS A N 1
ATOM 1849 C CA . CYS A 1 233 ? -5.427 -1.670 -7.505 1.00 97.06 233 CYS A CA 1
ATOM 1850 C C . CYS A 1 233 ? -6.339 -2.681 -8.226 1.00 97.06 233 CYS A C 1
ATOM 1852 O O . CYS A 1 233 ? -7.438 -2.964 -7.755 1.00 97.06 233 CYS A O 1
ATOM 1854 N N . LEU A 1 234 ? -5.885 -3.245 -9.354 1.00 96.00 234 LEU A N 1
ATOM 1855 C CA . LEU A 1 234 ? -6.633 -4.221 -10.149 1.00 96.00 234 LEU A CA 1
ATOM 1856 C C . LEU A 1 234 ? -7.006 -5.487 -9.358 1.00 96.00 234 LEU A C 1
ATOM 1858 O O . LEU A 1 234 ? -8.016 -6.104 -9.682 1.00 96.00 234 LEU A O 1
ATOM 1862 N N . ASP A 1 235 ? -6.259 -5.840 -8.307 1.00 97.75 235 ASP A N 1
ATOM 1863 C CA . ASP A 1 235 ? -6.655 -6.915 -7.389 1.00 97.75 235 ASP A CA 1
ATOM 1864 C C . ASP A 1 235 ? -8.030 -6.657 -6.779 1.00 97.75 235 ASP A C 1
ATOM 1866 O O . ASP A 1 235 ? -8.883 -7.543 -6.798 1.00 97.75 235 ASP A O 1
ATOM 1870 N N . HIS A 1 236 ? -8.260 -5.420 -6.332 1.00 98.06 236 HIS A N 1
ATOM 1871 C CA . HIS A 1 236 ? -9.534 -5.012 -5.763 1.00 98.06 236 HIS A CA 1
ATOM 1872 C C . HIS A 1 236 ? -10.639 -4.977 -6.813 1.00 98.06 236 HIS A C 1
ATOM 1874 O O . HIS A 1 236 ? -11.739 -5.454 -6.567 1.00 98.06 236 HIS A O 1
ATOM 1880 N N . LEU A 1 237 ? -10.354 -4.459 -8.010 1.00 96.94 237 LEU A N 1
ATOM 1881 C CA . LEU A 1 237 ? -11.341 -4.407 -9.095 1.00 96.94 237 LEU A CA 1
ATOM 1882 C C . LEU A 1 237 ? -11.767 -5.806 -9.572 1.00 96.94 237 LEU A C 1
ATOM 1884 O O . LEU A 1 237 ? -12.901 -5.980 -10.006 1.00 96.94 237 LEU A O 1
ATOM 1888 N N . ASN A 1 238 ? -10.877 -6.794 -9.464 1.00 96.62 238 ASN A N 1
ATOM 1889 C CA . ASN A 1 238 ? -11.144 -8.186 -9.822 1.00 96.62 238 ASN A CA 1
ATOM 1890 C C . ASN A 1 238 ? -11.608 -9.045 -8.633 1.00 96.62 238 ASN A C 1
ATOM 1892 O O . ASN A 1 238 ? -11.660 -10.264 -8.770 1.00 96.62 238 ASN A O 1
ATOM 1896 N N . GLY A 1 239 ? -11.892 -8.449 -7.470 1.00 97.06 239 GLY A N 1
ATOM 1897 C CA . GLY A 1 239 ? -12.417 -9.175 -6.313 1.00 97.06 239 GLY A CA 1
ATOM 1898 C C . GLY A 1 239 ? -11.468 -10.236 -5.754 1.00 97.06 239 GLY A C 1
ATOM 1899 O O . GLY A 1 239 ? -11.932 -11.259 -5.253 1.00 97.06 239 GLY A O 1
ATOM 1900 N N . ARG A 1 240 ? -10.142 -10.040 -5.826 1.00 96.75 240 ARG A N 1
ATOM 1901 C CA . ARG A 1 240 ? -9.149 -11.058 -5.433 1.00 96.75 240 ARG A CA 1
ATOM 1902 C C . ARG A 1 240 ? -9.419 -11.626 -4.039 1.00 96.75 240 ARG A C 1
ATOM 1904 O O . ARG A 1 240 ? -9.431 -12.852 -3.869 1.00 96.75 240 ARG A O 1
ATOM 1911 N N . LEU A 1 241 ? -9.583 -10.755 -3.047 1.00 97.69 241 LEU A N 1
ATOM 1912 C CA . LEU A 1 241 ? -9.850 -11.174 -1.678 1.00 97.69 241 LEU A CA 1
ATOM 1913 C C . LEU A 1 241 ? -11.289 -11.654 -1.498 1.00 97.69 241 LEU A C 1
ATOM 1915 O O . LEU A 1 241 ? -11.518 -12.565 -0.704 1.00 97.69 241 LEU A O 1
ATOM 1919 N N . HIS A 1 242 ? -12.249 -11.079 -2.228 1.00 96.88 242 HIS A N 1
ATOM 1920 C CA . HIS A 1 242 ? -13.659 -11.474 -2.147 1.00 96.88 242 HIS A CA 1
ATOM 1921 C C . HIS A 1 242 ? -13.861 -12.915 -2.622 1.00 96.88 242 HIS A C 1
ATOM 1923 O O . HIS A 1 242 ? -14.540 -13.702 -1.964 1.00 96.88 242 HIS A O 1
ATOM 1929 N N . ASP A 1 243 ? -13.174 -13.299 -3.693 1.00 96.75 243 ASP A N 1
ATOM 1930 C CA . ASP A 1 243 ? -13.199 -14.654 -4.237 1.00 96.75 243 ASP A CA 1
ATOM 1931 C C . ASP A 1 243 ? -12.387 -15.650 -3.392 1.00 96.75 243 ASP A C 1
ATOM 1933 O O . ASP A 1 243 ? -12.513 -16.869 -3.533 1.00 96.75 243 ASP A O 1
ATOM 1937 N N . SER A 1 244 ? -11.529 -15.157 -2.495 1.00 97.06 244 SER A N 1
ATOM 1938 C CA . SER A 1 244 ? -10.711 -15.972 -1.590 1.00 97.06 244 SER A CA 1
ATOM 1939 C C . SER A 1 244 ? -10.831 -15.513 -0.134 1.00 97.06 244 SER A C 1
ATOM 1941 O O . SER A 1 244 ? -9.822 -15.166 0.491 1.00 97.06 244 SER A O 1
ATOM 1943 N N . PRO A 1 245 ? -12.055 -15.541 0.429 1.00 96.62 245 PRO A N 1
ATOM 1944 C CA . PRO A 1 245 ? -12.319 -15.030 1.767 1.00 96.62 245 PRO A CA 1
ATOM 1945 C C . PRO A 1 245 ? -11.644 -15.918 2.826 1.00 96.62 245 PRO A C 1
ATOM 1947 O O . PRO A 1 245 ? -11.165 -17.012 2.514 1.00 96.62 245 PRO A O 1
ATOM 1950 N N . PRO A 1 246 ? -11.606 -15.517 4.104 1.00 97.06 246 PRO A N 1
ATOM 1951 C CA . P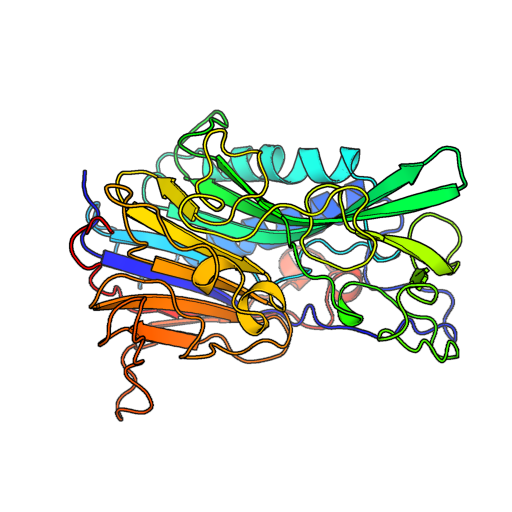RO A 1 246 ? -11.147 -16.403 5.171 1.00 97.06 246 PRO A CA 1
ATOM 1952 C C . PRO A 1 246 ? -11.924 -17.732 5.194 1.00 97.06 246 PRO A C 1
ATOM 1954 O O . PRO A 1 246 ? -13.132 -17.774 4.969 1.00 97.06 246 PRO A O 1
ATOM 1957 N N . ALA A 1 247 ? -11.230 -18.837 5.474 1.00 96.94 247 ALA A N 1
ATOM 1958 C CA . ALA A 1 247 ? -11.870 -20.132 5.703 1.00 96.94 247 ALA A CA 1
ATOM 1959 C C . ALA A 1 247 ? -12.590 -20.168 7.057 1.00 96.94 247 ALA A C 1
ATOM 1961 O O . ALA A 1 247 ? -12.258 -19.399 7.958 1.00 96.94 247 ALA A O 1
ATOM 1962 N N . ALA A 1 248 ? -13.526 -21.109 7.221 1.00 96.69 248 ALA A N 1
ATOM 1963 C CA . ALA A 1 248 ? -14.269 -21.282 8.467 1.00 96.69 248 ALA A CA 1
ATOM 1964 C C . ALA A 1 248 ? -13.333 -21.307 9.692 1.00 96.69 248 ALA A C 1
ATOM 1966 O O . ALA A 1 248 ? -12.352 -22.057 9.732 1.00 96.69 248 ALA A O 1
ATOM 1967 N N . GLY A 1 249 ? -13.623 -20.463 10.683 1.00 96.00 249 GLY A N 1
ATOM 1968 C CA . GLY A 1 249 ? -12.810 -20.326 11.896 1.00 96.00 249 GLY A CA 1
ATOM 1969 C C . GLY A 1 249 ? -11.571 -19.422 11.782 1.00 96.00 249 GLY A C 1
ATOM 1970 O O . GLY A 1 249 ? -10.916 -19.181 12.805 1.00 96.00 249 GLY A O 1
ATOM 1971 N N . GLN A 1 250 ? -11.255 -18.894 10.595 1.00 96.44 250 GLN A N 1
ATOM 1972 C CA . GLN A 1 250 ? -10.279 -17.815 10.404 1.00 96.44 250 GLN A CA 1
ATOM 1973 C C . GLN A 1 250 ? -10.944 -16.452 10.611 1.00 96.44 250 GLN A C 1
ATOM 1975 O O . GLN A 1 250 ? -12.145 -16.304 10.396 1.00 96.44 250 GLN A O 1
ATOM 1980 N N . TYR A 1 251 ? -10.166 -15.458 11.038 1.00 97.00 251 TYR A N 1
ATOM 1981 C CA . TYR A 1 251 ? -10.687 -14.113 11.265 1.00 97.00 251 TYR A CA 1
ATOM 1982 C C . TYR A 1 251 ? -10.990 -13.390 9.952 1.00 97.00 251 TYR A C 1
ATOM 1984 O O . TYR A 1 251 ? -10.197 -13.431 9.010 1.00 97.00 251 TYR A O 1
ATOM 1992 N N . ILE A 1 252 ? -12.129 -12.705 9.929 1.00 98.06 252 ILE A N 1
ATOM 1993 C CA . ILE A 1 252 ? -12.530 -11.790 8.866 1.00 98.06 252 ILE A CA 1
ATOM 1994 C C . ILE A 1 252 ? -11.826 -10.450 9.088 1.00 98.06 252 ILE A C 1
ATOM 1996 O O . ILE A 1 252 ? -11.773 -9.980 10.230 1.00 98.06 252 ILE A O 1
ATOM 2000 N N . PRO A 1 253 ? -11.291 -9.806 8.036 1.00 98.50 253 PRO A N 1
ATOM 2001 C CA . PRO A 1 253 ? -10.720 -8.477 8.164 1.00 98.50 253 PRO A CA 1
ATOM 2002 C C . PRO A 1 253 ? -11.648 -7.466 8.831 1.00 98.50 253 PRO A C 1
ATOM 2004 O O . PRO A 1 253 ? -12.816 -7.317 8.484 1.00 98.50 253 PRO A O 1
ATOM 2007 N N . GLN A 1 254 ? -11.094 -6.724 9.782 1.00 98.56 254 GLN A N 1
ATOM 2008 C CA . GLN A 1 254 ? -11.744 -5.561 10.384 1.00 98.56 254 GLN A CA 1
ATOM 2009 C C . GLN A 1 254 ? -11.465 -4.298 9.565 1.00 98.56 254 GLN A C 1
ATOM 2011 O O . GLN A 1 254 ? -12.248 -3.346 9.599 1.00 98.56 254 GLN A O 1
ATOM 2016 N N . ILE A 1 255 ? -10.343 -4.294 8.839 1.00 98.75 255 ILE A N 1
ATOM 2017 C CA . ILE A 1 255 ? -9.881 -3.186 8.009 1.00 98.75 255 ILE A CA 1
ATOM 2018 C C . ILE A 1 255 ? -9.455 -3.737 6.644 1.00 98.75 255 ILE A C 1
ATOM 2020 O O . ILE A 1 255 ? -8.641 -4.655 6.575 1.00 98.75 255 ILE A O 1
ATOM 2024 N N . HIS A 1 256 ? -9.989 -3.171 5.566 1.00 98.75 256 HIS A N 1
ATOM 2025 C CA . HIS A 1 256 ? -9.609 -3.468 4.189 1.00 98.75 256 HIS A CA 1
ATOM 2026 C C . HIS A 1 256 ? -8.853 -2.273 3.600 1.00 98.75 256 HIS A C 1
ATOM 2028 O O . HIS A 1 256 ? -9.369 -1.158 3.573 1.00 98.75 256 HIS A O 1
ATOM 2034 N N . LEU A 1 257 ? -7.610 -2.495 3.188 1.00 98.88 257 LEU A N 1
ATOM 2035 C CA . LEU A 1 257 ? -6.686 -1.488 2.680 1.00 98.88 257 LEU A CA 1
ATOM 2036 C C . LEU A 1 257 ? -6.504 -1.675 1.174 1.00 98.88 257 LEU A C 1
ATOM 2038 O O . LEU A 1 257 ? -6.232 -2.779 0.716 1.00 98.88 257 LEU A O 1
ATOM 2042 N N . ILE A 1 258 ? -6.613 -0.597 0.410 1.00 98.75 258 ILE A N 1
ATOM 2043 C CA . ILE A 1 258 ? -6.419 -0.611 -1.039 1.00 98.75 258 ILE A CA 1
ATOM 2044 C C . ILE A 1 258 ? -5.378 0.456 -1.366 1.00 98.75 258 ILE A C 1
ATOM 2046 O O . ILE A 1 258 ? -5.592 1.646 -1.144 1.00 98.75 258 ILE A O 1
ATOM 2050 N N . THR A 1 259 ? -4.218 0.025 -1.851 1.00 98.56 259 THR A N 1
ATOM 2051 C CA . THR A 1 259 ? -3.207 0.932 -2.408 1.00 98.56 259 THR A CA 1
ATOM 2052 C C . THR A 1 259 ? -3.312 0.862 -3.925 1.00 98.56 259 THR A C 1
ATOM 205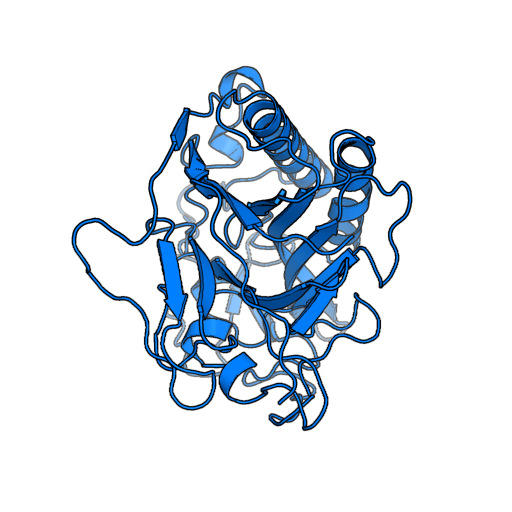4 O O . THR A 1 259 ? -3.329 -0.227 -4.507 1.00 98.56 259 THR A O 1
ATOM 2057 N N . SER A 1 260 ? -3.499 2.004 -4.575 1.00 97.56 260 SER A N 1
ATOM 2058 C CA . SER A 1 260 ? -3.937 2.037 -5.971 1.00 97.56 260 SER A CA 1
ATOM 2059 C C . SER A 1 260 ? -3.388 3.236 -6.735 1.00 97.56 260 SER A C 1
ATOM 2061 O O . SER A 1 260 ? -2.781 4.138 -6.156 1.00 97.56 260 SER A O 1
ATOM 2063 N N . ALA A 1 261 ? -3.555 3.209 -8.055 1.00 94.38 261 ALA A N 1
ATOM 2064 C CA . ALA A 1 261 ? -3.374 4.337 -8.958 1.00 94.38 261 ALA A CA 1
ATOM 2065 C C . ALA A 1 261 ? -4.388 4.203 -10.109 1.00 94.38 261 ALA A C 1
ATOM 2067 O O . ALA A 1 261 ? -4.099 3.625 -11.155 1.00 94.38 261 ALA A O 1
ATOM 2068 N N . GLY A 1 262 ? -5.604 4.698 -9.888 1.00 92.38 262 GLY A N 1
ATOM 2069 C CA . GLY A 1 262 ? -6.750 4.617 -10.790 1.00 92.38 262 GLY A CA 1
ATOM 2070 C C . GLY A 1 262 ? -7.857 3.634 -10.379 1.00 92.38 262 GLY A C 1
ATOM 2071 O O . GLY A 1 262 ? -8.741 3.381 -11.196 1.00 92.38 262 GLY A O 1
ATOM 2072 N N . ALA A 1 263 ? -7.848 3.080 -9.160 1.00 93.38 263 ALA A N 1
ATOM 2073 C CA . ALA A 1 263 ? -8.908 2.202 -8.656 1.00 93.38 263 ALA A CA 1
ATOM 2074 C C . ALA A 1 263 ? -9.747 2.888 -7.566 1.00 93.38 263 ALA A C 1
ATOM 2076 O O . ALA A 1 263 ? -9.237 3.518 -6.643 1.00 93.38 263 ALA A O 1
ATOM 2077 N N . SER A 1 264 ? -11.066 2.733 -7.657 1.00 94.69 264 SER A N 1
ATOM 2078 C CA . SER A 1 264 ? -12.007 3.136 -6.605 1.00 94.69 264 SER A CA 1
ATOM 2079 C C . SER A 1 264 ? -12.432 1.932 -5.770 1.00 94.69 264 SER A C 1
ATOM 2081 O O . SER A 1 264 ? -12.234 0.790 -6.184 1.00 94.69 264 SER A O 1
ATOM 2083 N N . ILE A 1 265 ? -13.034 2.188 -4.607 1.00 96.12 265 ILE A N 1
ATOM 2084 C CA . ILE A 1 265 ? -13.644 1.132 -3.797 1.00 96.12 265 ILE A CA 1
ATOM 2085 C C . ILE A 1 265 ? -14.876 0.601 -4.543 1.00 96.12 265 ILE A C 1
ATOM 2087 O O . ILE A 1 265 ? -15.794 1.365 -4.840 1.00 96.12 265 ILE A O 1
ATOM 2091 N N . ILE A 1 266 ? -14.900 -0.700 -4.822 1.00 96.44 266 ILE A N 1
ATOM 2092 C CA . ILE A 1 266 ? -16.032 -1.410 -5.418 1.00 96.44 266 ILE A CA 1
ATOM 2093 C C . ILE A 1 266 ? -16.744 -2.177 -4.304 1.00 96.44 266 ILE A C 1
ATOM 2095 O O . ILE A 1 266 ? -16.152 -3.065 -3.692 1.00 96.44 266 ILE A O 1
ATOM 2099 N N . GLU A 1 267 ? -18.006 -1.825 -4.034 1.00 96.50 267 GLU A N 1
ATOM 2100 C CA . GLU A 1 267 ? -18.801 -2.390 -2.933 1.00 96.50 267 GLU A CA 1
ATOM 2101 C C . GLU A 1 267 ? -18.797 -3.923 -2.948 1.00 96.50 267 GLU A C 1
ATOM 2103 O O . GLU A 1 267 ? -18.478 -4.530 -1.929 1.00 96.50 267 GLU A O 1
ATOM 2108 N N . GLU A 1 268 ? -19.049 -4.544 -4.104 1.00 97.44 268 GLU A N 1
ATOM 2109 C CA . GLU A 1 268 ? -19.118 -6.006 -4.243 1.00 97.44 268 GLU A CA 1
ATOM 2110 C C . GLU A 1 268 ? -17.808 -6.742 -3.918 1.00 97.44 268 GLU A C 1
ATOM 2112 O O . GLU A 1 268 ? -17.846 -7.920 -3.585 1.00 97.44 268 GLU A O 1
ATOM 2117 N N . ASN A 1 269 ? -16.666 -6.047 -3.932 1.00 97.88 269 ASN A N 1
ATOM 2118 C CA . ASN A 1 269 ? -15.347 -6.633 -3.685 1.00 97.88 269 ASN A CA 1
ATOM 2119 C C . ASN A 1 269 ? -14.833 -6.377 -2.256 1.00 97.88 269 ASN A C 1
ATOM 2121 O O . ASN A 1 269 ? -13.680 -6.668 -1.931 1.00 97.88 269 ASN A O 1
ATOM 2125 N N . VAL 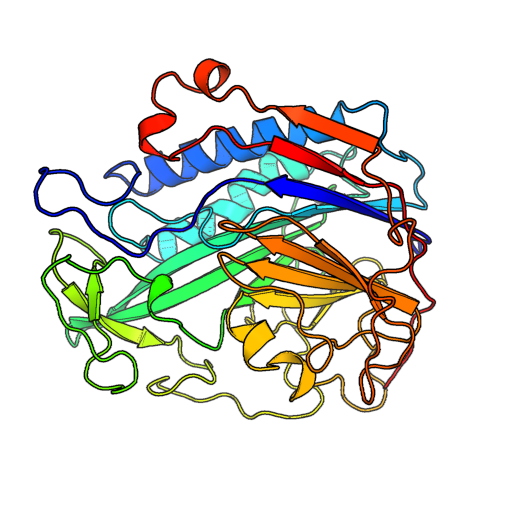A 1 270 ? -15.657 -5.810 -1.372 1.00 97.81 270 VAL A N 1
ATOM 2126 C CA . VAL A 1 270 ? -15.282 -5.532 0.022 1.00 97.81 270 VAL A CA 1
ATOM 2127 C C . VAL A 1 270 ? -15.365 -6.794 0.883 1.00 97.81 270 VAL A C 1
ATOM 2129 O O . VAL A 1 270 ? -16.380 -7.481 0.892 1.00 97.81 270 VAL A O 1
ATOM 2132 N N . ILE A 1 271 ? -14.323 -7.054 1.689 1.00 96.75 271 ILE A N 1
ATOM 2133 C CA . ILE A 1 271 ? -14.200 -8.310 2.454 1.00 96.75 271 ILE A CA 1
ATOM 2134 C C . ILE A 1 271 ? -14.136 -8.178 3.980 1.00 96.75 271 ILE A C 1
ATOM 2136 O O . ILE A 1 271 ? -13.514 -8.992 4.665 1.00 96.75 271 ILE A O 1
ATOM 2140 N N . THR A 1 272 ? -14.742 -7.140 4.542 1.00 97.88 272 THR A N 1
ATOM 2141 C CA . THR A 1 272 ? -14.674 -6.898 5.988 1.00 97.88 272 THR A CA 1
ATOM 2142 C C . THR A 1 272 ? -15.826 -7.529 6.773 1.00 97.88 272 THR A C 1
ATOM 2144 O O . THR A 1 272 ? -16.893 -7.810 6.226 1.00 97.88 272 THR A O 1
ATOM 2147 N N . THR A 1 273 ? -15.633 -7.713 8.086 1.00 96.69 273 THR A N 1
ATOM 2148 C CA . THR A 1 273 ? -16.741 -7.938 9.034 1.00 96.69 273 THR A CA 1
ATOM 2149 C C . THR A 1 273 ? -17.706 -6.749 9.006 1.00 96.69 273 THR A C 1
ATOM 2151 O O . THR A 1 273 ? -17.358 -5.643 8.571 1.00 96.69 273 THR A O 1
ATOM 2154 N N . LYS A 1 274 ? -18.921 -6.952 9.516 1.00 96.62 274 LYS A N 1
ATOM 2155 C CA . LYS A 1 274 ? -19.903 -5.884 9.653 1.00 96.62 274 LYS A CA 1
ATOM 2156 C C . LYS A 1 274 ? -19.386 -4.750 10.533 1.00 96.62 274 LYS A C 1
ATOM 2158 O O . LYS A 1 274 ? -18.913 -4.939 11.648 1.00 96.62 274 LYS A O 1
ATOM 2163 N N . GLY A 1 275 ? -19.518 -3.534 10.022 1.00 96.06 275 GLY A N 1
ATOM 2164 C CA . GLY A 1 275 ? -18.949 -2.321 10.593 1.00 96.06 275 GLY A CA 1
ATOM 2165 C C . GLY A 1 275 ? -17.471 -2.115 10.259 1.00 96.06 275 GLY A C 1
ATOM 2166 O O . GLY A 1 275 ? -16.894 -1.152 10.760 1.00 96.06 275 GLY A O 1
ATOM 2167 N N . GLY A 1 276 ? -16.849 -2.974 9.450 1.00 97.62 276 GLY A N 1
ATOM 2168 C CA . GLY A 1 276 ? -15.441 -2.870 9.076 1.00 97.62 276 GLY A CA 1
ATOM 2169 C C . GLY A 1 276 ? -15.117 -1.631 8.250 1.00 97.62 276 GLY A C 1
ATOM 2170 O O . GLY A 1 276 ? -15.981 -1.059 7.585 1.00 97.62 276 GLY A O 1
ATOM 2171 N N . LEU A 1 277 ? -13.857 -1.212 8.313 1.00 98.00 277 LEU A N 1
ATOM 2172 C CA . LEU A 1 277 ? -13.353 -0.005 7.656 1.00 98.00 277 LEU A CA 1
ATOM 2173 C C . LEU A 1 277 ? -12.728 -0.370 6.309 1.00 98.00 277 LEU A C 1
ATOM 2175 O O . LEU A 1 277 ? -12.012 -1.363 6.222 1.00 98.00 277 LEU A O 1
ATOM 2179 N N . VAL A 1 278 ? -12.959 0.435 5.279 1.00 98.06 278 VAL A N 1
ATOM 2180 C CA . VAL A 1 278 ? -12.329 0.290 3.960 1.00 98.06 278 VAL A CA 1
ATOM 2181 C C . VAL A 1 278 ? -11.598 1.585 3.645 1.00 98.06 278 VAL A C 1
ATOM 2183 O O . VAL A 1 278 ? -12.199 2.651 3.741 1.00 98.06 278 VAL A O 1
ATOM 2186 N N . PHE A 1 279 ? -10.315 1.507 3.307 1.00 98.25 279 PHE A N 1
ATOM 2187 C CA . PHE A 1 279 ? -9.463 2.670 3.081 1.00 98.25 279 PHE A CA 1
ATOM 2188 C C . PHE A 1 279 ? -8.698 2.526 1.771 1.00 98.25 279 PHE A C 1
ATOM 2190 O O . PHE A 1 279 ? -7.925 1.583 1.618 1.00 98.25 279 PHE A O 1
ATOM 2197 N N . ASN A 1 280 ? -8.896 3.466 0.849 1.00 98.25 280 ASN A N 1
ATOM 2198 C CA . ASN A 1 280 ? -8.230 3.503 -0.448 1.00 98.25 280 ASN A CA 1
ATOM 2199 C C . ASN A 1 280 ? -7.325 4.732 -0.547 1.00 98.25 280 ASN A C 1
ATOM 2201 O O . ASN A 1 280 ? -7.813 5.849 -0.387 1.00 98.25 280 ASN A O 1
ATOM 2205 N N . VAL A 1 281 ? -6.039 4.539 -0.844 1.00 98.25 281 VAL A N 1
ATOM 2206 C CA . VAL A 1 281 ? -5.108 5.624 -1.197 1.00 98.25 281 VAL A CA 1
ATOM 2207 C C . VAL A 1 281 ? -4.699 5.433 -2.642 1.00 98.25 281 VAL A C 1
ATOM 2209 O O . VAL A 1 281 ? -3.945 4.513 -2.963 1.00 98.25 281 VAL A O 1
ATOM 2212 N N . ASP A 1 282 ? -5.213 6.327 -3.479 1.00 96.31 282 ASP A N 1
ATOM 2213 C CA . ASP A 1 282 ? -5.073 6.263 -4.923 1.00 96.31 282 ASP A CA 1
ATOM 2214 C C . ASP A 1 282 ? -4.076 7.313 -5.434 1.00 96.31 282 ASP A C 1
ATOM 2216 O O . ASP A 1 282 ? -4.084 8.467 -5.007 1.00 96.31 282 ASP A O 1
ATOM 2220 N N . GLY A 1 283 ? -3.193 6.890 -6.334 1.00 93.31 283 GLY A N 1
ATOM 2221 C CA . GLY A 1 283 ? -2.161 7.709 -6.963 1.00 93.31 283 GLY A CA 1
ATOM 2222 C C . GLY A 1 283 ? -2.598 8.436 -8.236 1.00 93.31 283 GLY A C 1
ATOM 2223 O O . GLY A 1 283 ? -1.745 8.928 -8.965 1.00 93.31 283 GLY A O 1
ATOM 2224 N N . TYR A 1 284 ? -3.891 8.469 -8.553 1.00 90.75 284 TYR A N 1
ATOM 2225 C CA . TYR A 1 284 ? -4.478 9.190 -9.691 1.00 90.75 284 TYR A CA 1
ATOM 2226 C C . TYR A 1 284 ? -5.731 9.982 -9.290 1.00 90.75 284 TYR A C 1
ATOM 2228 O O . TYR A 1 284 ? -5.943 11.111 -9.730 1.00 90.75 284 TYR A O 1
ATOM 2236 N N . ALA A 1 285 ? -6.567 9.369 -8.459 1.00 88.88 285 ALA A N 1
ATOM 2237 C CA . ALA A 1 285 ? -7.823 9.867 -7.935 1.00 88.88 285 ALA A CA 1
ATOM 2238 C C . ALA A 1 285 ? -7.696 10.228 -6.443 1.00 88.88 285 ALA A C 1
ATOM 2240 O O . ALA A 1 285 ? -6.616 10.253 -5.859 1.00 88.88 285 ALA A O 1
ATOM 2241 N N . THR A 1 286 ? -8.816 10.568 -5.807 1.00 86.81 286 THR A N 1
ATOM 2242 C CA . THR A 1 286 ? -8.837 10.976 -4.397 1.00 86.81 286 THR A CA 1
ATOM 2243 C C . THR A 1 286 ? -8.873 9.769 -3.454 1.00 86.81 286 THR A C 1
ATOM 2245 O O . THR A 1 286 ? -9.574 8.794 -3.711 1.00 86.81 286 THR A O 1
ATOM 2248 N N . THR A 1 287 ? -8.172 9.873 -2.320 1.00 92.81 287 THR A N 1
ATOM 2249 C CA . THR A 1 287 ? -8.310 8.952 -1.173 1.00 92.81 287 THR A CA 1
ATOM 2250 C C . THR A 1 287 ? -9.764 8.853 -0.723 1.00 92.81 287 THR A C 1
ATOM 2252 O O . THR A 1 287 ? -10.438 9.877 -0.580 1.00 92.81 287 THR A O 1
ATOM 2255 N N . ASP A 1 288 ? -10.210 7.643 -0.396 1.00 93.50 288 ASP A N 1
ATOM 2256 C CA . ASP A 1 288 ? -11.567 7.401 0.087 1.00 93.50 288 ASP A CA 1
ATOM 2257 C C . ASP A 1 288 ? -11.599 6.484 1.315 1.00 93.50 288 ASP A C 1
ATOM 2259 O O . ASP A 1 288 ? -10.740 5.612 1.483 1.00 93.50 288 ASP A O 1
ATOM 2263 N N . ILE A 1 289 ? -12.591 6.697 2.185 1.00 95.00 289 ILE A N 1
ATOM 2264 C CA . ILE A 1 289 ? -12.830 5.880 3.380 1.00 95.00 289 ILE A CA 1
ATOM 2265 C C . ILE A 1 289 ? -14.306 5.510 3.447 1.00 95.00 289 ILE A C 1
ATOM 2267 O O . ILE A 1 289 ? -15.173 6.378 3.447 1.00 95.00 289 ILE A O 1
ATOM 2271 N N . ASN A 1 290 ? -14.600 4.225 3.596 1.00 95.00 290 ASN A N 1
ATOM 2272 C CA . ASN A 1 290 ? -15.964 3.743 3.767 1.00 95.00 290 ASN A CA 1
ATOM 2273 C C . ASN A 1 290 ? -16.093 2.796 4.959 1.00 95.00 290 ASN A C 1
ATOM 2275 O O . ASN A 1 290 ? -15.111 2.273 5.493 1.00 95.00 290 ASN A O 1
ATOM 2279 N N . ARG A 1 291 ? -17.341 2.571 5.374 1.00 95.38 291 ARG A N 1
ATOM 2280 C CA . ARG A 1 291 ? -17.706 1.551 6.356 1.00 95.38 291 ARG A CA 1
ATOM 2281 C C . ARG A 1 291 ? -18.595 0.512 5.691 1.00 95.38 291 ARG A C 1
ATOM 2283 O O . ARG A 1 291 ? -19.599 0.878 5.088 1.00 95.38 291 ARG A O 1
ATOM 2290 N N . ASN A 1 292 ? -18.254 -0.764 5.837 1.00 95.81 292 ASN A N 1
ATOM 2291 C CA . ASN A 1 292 ? -19.124 -1.858 5.418 1.00 95.81 292 ASN A CA 1
ATOM 2292 C C . ASN A 1 292 ? -20.224 -2.046 6.469 1.00 95.81 292 ASN A C 1
ATOM 2294 O O . ASN A 1 292 ? -19.946 -2.491 7.577 1.00 95.81 292 ASN A O 1
ATOM 2298 N N . ILE A 1 293 ? -21.461 -1.671 6.167 1.00 95.19 293 ILE A N 1
ATOM 2299 C CA . ILE A 1 293 ? -22.642 -1.918 7.008 1.00 95.19 293 ILE A CA 1
ATOM 2300 C C . ILE A 1 293 ? -23.280 -3.293 6.737 1.00 95.19 293 ILE A C 1
ATOM 2302 O O . ILE A 1 293 ? -24.112 -3.741 7.535 1.00 95.19 293 ILE A O 1
ATOM 2306 N N . GLY A 1 294 ? -22.876 -3.955 5.647 1.00 94.44 294 GLY A N 1
ATOM 2307 C CA . GLY A 1 294 ? -23.158 -5.358 5.339 1.00 94.44 294 GLY A CA 1
ATOM 2308 C C . GLY A 1 294 ? -22.159 -6.319 5.990 1.00 94.44 294 GLY A C 1
ATOM 2309 O O . GLY A 1 294 ? -21.561 -5.998 7.012 1.00 94.44 294 GLY A O 1
ATOM 2310 N N . ASP A 1 295 ? -21.989 -7.504 5.409 1.00 93.38 295 ASP A N 1
ATOM 2311 C CA . ASP A 1 295 ? -20.920 -8.461 5.740 1.00 93.38 295 ASP A CA 1
ATOM 2312 C C . ASP A 1 295 ? -20.094 -8.776 4.481 1.00 93.38 295 ASP A C 1
ATOM 2314 O O . ASP A 1 295 ? -20.396 -8.255 3.416 1.00 93.38 295 ASP A O 1
ATOM 2318 N N . TYR A 1 296 ? -19.046 -9.599 4.555 1.00 92.69 296 TYR A N 1
ATOM 2319 C CA . TYR A 1 296 ? -18.215 -9.880 3.372 1.00 92.69 296 TYR A CA 1
ATOM 2320 C C . TYR A 1 296 ? -18.927 -10.692 2.272 1.00 92.69 296 TYR A C 1
ATOM 2322 O O . TYR A 1 296 ? -18.429 -10.750 1.155 1.00 92.69 296 TYR A O 1
ATOM 2330 N N . LYS A 1 297 ? -20.050 -11.364 2.569 1.00 95.44 297 LYS A N 1
ATOM 2331 C CA . LYS A 1 297 ? -20.821 -12.152 1.586 1.00 95.44 297 LYS A CA 1
ATOM 2332 C C . LYS A 1 297 ? -21.844 -11.291 0.855 1.00 95.44 297 LYS A C 1
ATOM 2334 O O . LYS A 1 297 ? -22.269 -11.630 -0.247 1.00 95.44 297 LYS A O 1
ATOM 2339 N N . LYS A 1 298 ? -22.314 -10.238 1.521 1.00 96.25 298 LYS A N 1
ATOM 2340 C CA . LYS A 1 298 ? -23.219 -9.216 0.997 1.00 96.25 298 LYS A CA 1
ATOM 2341 C C . LYS A 1 298 ? -22.728 -7.857 1.487 1.00 96.25 298 LYS A C 1
ATOM 2343 O O . LYS A 1 298 ? -23.352 -7.280 2.391 1.00 96.25 298 LYS A O 1
ATOM 2348 N N . PRO A 1 299 ? -21.589 -7.384 0.958 1.00 96.19 299 PRO A N 1
ATOM 2349 C CA . PRO A 1 299 ? -21.056 -6.100 1.361 1.00 96.19 299 PRO A CA 1
ATOM 2350 C C . PRO A 1 299 ? -22.055 -5.009 1.009 1.00 96.19 299 PRO A C 1
ATOM 2352 O O . PRO A 1 299 ? -22.796 -5.092 0.032 1.00 96.19 299 PRO A O 1
ATOM 2355 N N . SER A 1 300 ? -22.109 -4.008 1.871 1.00 95.31 300 SER A N 1
ATOM 2356 C CA . SER A 1 300 ? -22.884 -2.804 1.633 1.00 95.31 300 SER A CA 1
ATOM 2357 C C . SER A 1 300 ? -22.128 -1.671 2.281 1.00 95.31 300 SER A C 1
ATOM 2359 O O . SER A 1 300 ? -21.891 -1.688 3.489 1.0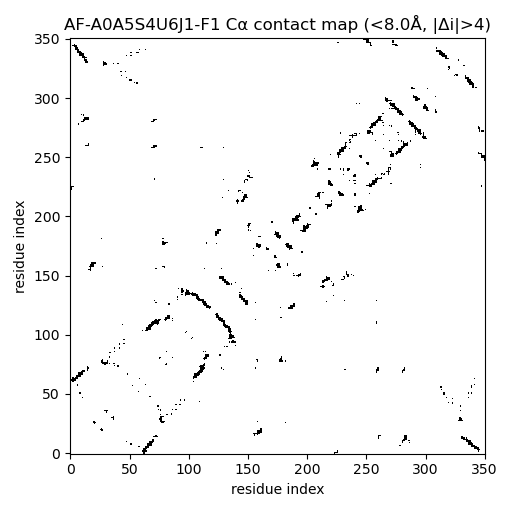0 95.31 300 SER A O 1
ATOM 2361 N N . LEU A 1 301 ? -21.682 -0.715 1.488 1.00 93.62 301 LEU A N 1
ATOM 2362 C CA . LEU A 1 301 ? -20.993 0.452 1.975 1.00 93.62 301 LEU A CA 1
ATOM 2363 C C . LEU A 1 301 ? -22.014 1.465 2.464 1.00 93.62 301 LEU A C 1
ATOM 2365 O O . LEU A 1 301 ? -23.105 1.633 1.921 1.00 93.62 301 LEU A O 1
ATOM 2369 N N . GLN A 1 302 ? -21.627 2.186 3.506 1.00 90.06 302 GLN A N 1
ATOM 2370 C CA . GLN A 1 302 ? -22.312 3.394 3.927 1.00 90.06 302 GLN A CA 1
ATOM 2371 C C . GLN A 1 302 ? -22.055 4.516 2.895 1.00 90.06 302 GLN A C 1
ATOM 2373 O O . GLN A 1 302 ? -21.375 5.494 3.196 1.00 90.06 302 GLN A O 1
ATOM 2378 N N . HIS A 1 303 ? -22.546 4.336 1.664 1.00 71.62 303 HIS A N 1
ATOM 2379 C CA . HIS A 1 303 ? -22.447 5.297 0.566 1.00 71.62 303 HIS A CA 1
ATOM 2380 C C . HIS A 1 303 ? -23.121 6.622 0.931 1.00 71.62 303 HIS A C 1
ATOM 2382 O O . HIS A 1 303 ? -24.169 6.607 1.576 1.00 71.62 303 HIS A O 1
ATOM 2388 N N . ASP A 1 304 ? -22.535 7.740 0.477 1.00 53.00 304 ASP A N 1
ATOM 2389 C CA . ASP A 1 304 ? -23.135 9.079 0.320 1.00 53.00 304 ASP A CA 1
ATOM 2390 C C . ASP A 1 304 ? -24.151 9.527 1.385 1.00 53.00 304 ASP A C 1
ATOM 2392 O O . ASP A 1 304 ? -25.062 10.317 1.122 1.00 53.00 304 ASP A O 1
ATOM 2396 N N . CYS A 1 305 ? -23.981 9.108 2.640 1.00 52.75 305 CYS A N 1
ATOM 2397 C CA . CYS A 1 305 ? -24.578 9.855 3.723 1.00 52.75 305 CYS A CA 1
ATOM 2398 C C . CYS A 1 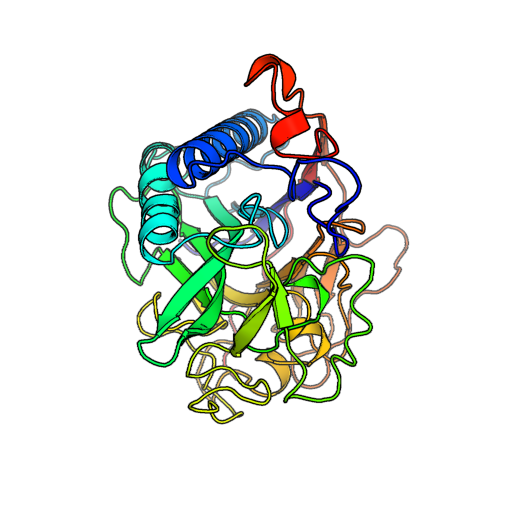305 ? -23.866 11.209 3.744 1.00 52.75 305 CYS A C 1
ATOM 2400 O O . CYS A 1 305 ? -22.638 11.282 3.763 1.00 52.75 305 CYS A O 1
ATOM 2402 N N . SER A 1 306 ? -24.639 12.290 3.669 1.00 53.31 306 SER A N 1
ATOM 2403 C CA . SER A 1 306 ? -24.155 13.619 4.012 1.00 53.31 306 SER A CA 1
ATOM 2404 C C . SER A 1 306 ? -24.538 13.875 5.469 1.00 53.31 306 SER A C 1
ATOM 2406 O O . SER A 1 306 ? -25.734 13.862 5.779 1.00 53.31 306 SER A O 1
ATOM 2408 N N . PRO A 1 307 ? -23.565 14.078 6.374 1.00 62.47 307 PRO A N 1
ATOM 2409 C CA . PRO A 1 307 ? -22.120 14.144 6.129 1.00 62.47 307 PRO A CA 1
ATOM 2410 C C . PRO A 1 307 ? -21.469 12.768 5.901 1.00 62.47 307 PRO A C 1
ATOM 2412 O O . PRO A 1 307 ? -21.952 11.760 6.426 1.00 62.47 307 PRO A O 1
ATOM 2415 N N . LYS A 1 308 ? -20.351 12.758 5.148 1.00 73.31 308 LYS A N 1
ATOM 2416 C CA . LYS A 1 308 ? -19.508 11.569 4.915 1.00 73.31 308 LYS A CA 1
ATOM 2417 C C . LYS A 1 308 ? -19.214 10.845 6.238 1.00 73.31 308 LYS A C 1
ATOM 2419 O O . LYS A 1 308 ? -19.124 11.509 7.273 1.00 73.31 308 LYS A O 1
ATOM 2424 N N . PRO A 1 309 ? -18.972 9.519 6.230 1.00 76.19 309 PRO A N 1
ATOM 2425 C CA . PRO A 1 309 ? -18.741 8.751 7.459 1.00 76.19 309 PRO A CA 1
ATOM 2426 C C . PRO A 1 309 ? -17.392 9.054 8.143 1.00 76.19 309 PRO A C 1
ATOM 2428 O O . PRO A 1 309 ? -16.994 8.340 9.065 1.00 76.19 309 PRO A O 1
ATOM 2431 N N . TYR A 1 310 ? -16.680 10.084 7.683 1.00 86.12 310 TYR A N 1
ATOM 2432 C CA . TYR A 1 310 ? -15.395 10.534 8.190 1.00 86.12 310 TYR A CA 1
ATOM 2433 C C . TYR A 1 310 ? -15.208 12.041 7.965 1.00 86.12 310 TYR A C 1
ATOM 2435 O O . TYR A 1 310 ? -15.781 12.647 7.054 1.00 86.12 310 TYR A O 1
ATOM 2443 N N . ARG A 1 311 ? -14.308 12.625 8.753 1.00 92.06 311 ARG A N 1
ATOM 2444 C CA . ARG A 1 311 ? -13.788 13.985 8.606 1.00 92.06 311 ARG A CA 1
ATOM 2445 C C . ARG A 1 311 ? -12.280 13.957 8.403 1.00 92.06 311 ARG A C 1
ATOM 2447 O O . ARG A 1 311 ? -11.575 13.158 9.019 1.00 92.06 311 ARG A O 1
ATOM 2454 N N . ILE A 1 312 ? -11.793 14.863 7.560 1.00 95.38 312 ILE A N 1
ATOM 2455 C CA . ILE A 1 312 ? -10.370 15.198 7.476 1.00 95.38 312 ILE A CA 1
ATOM 2456 C C . ILE A 1 312 ? -10.102 16.220 8.581 1.00 95.38 312 ILE A C 1
ATOM 2458 O O . ILE A 1 312 ? -10.747 17.268 8.618 1.00 95.38 312 ILE A O 1
ATOM 2462 N N . LEU A 1 313 ? -9.201 15.889 9.501 1.00 97.06 313 LEU A N 1
ATOM 2463 C CA . LEU A 1 313 ? -8.819 16.758 10.613 1.00 97.06 313 LEU A CA 1
ATOM 2464 C C . LEU A 1 313 ? -7.652 17.675 10.252 1.00 97.06 313 LEU A C 1
ATOM 2466 O O . LEU A 1 313 ? -7.572 18.783 10.776 1.00 97.06 313 LEU A O 1
ATOM 2470 N N . ASP A 1 314 ? -6.763 17.215 9.373 1.00 97.50 314 ASP A N 1
ATOM 2471 C CA . ASP A 1 314 ? -5.585 17.963 8.946 1.00 97.50 314 ASP A CA 1
ATOM 2472 C C . ASP A 1 314 ? -5.224 17.628 7.496 1.00 97.50 314 ASP A C 1
ATOM 2474 O O . ASP A 1 314 ? -5.418 16.499 7.031 1.00 97.50 314 ASP A O 1
ATOM 2478 N N . ALA A 1 315 ? -4.688 18.623 6.799 1.00 97.00 315 ALA A N 1
ATOM 2479 C CA . ALA A 1 315 ? -4.197 18.519 5.437 1.00 97.00 315 ALA A CA 1
ATOM 2480 C C . ALA A 1 315 ? -2.841 19.228 5.355 1.00 97.00 315 ALA A C 1
ATOM 2482 O O . ALA A 1 315 ? -2.756 20.456 5.373 1.00 97.00 315 ALA A O 1
ATOM 2483 N N . ILE A 1 316 ? -1.771 18.443 5.266 1.00 96.50 316 ILE A N 1
ATOM 2484 C CA . ILE A 1 316 ? -0.397 18.943 5.279 1.00 96.50 316 ILE A CA 1
ATOM 2485 C C . ILE A 1 316 ? 0.134 18.918 3.850 1.00 96.50 316 ILE A C 1
ATOM 2487 O O . ILE A 1 316 ? 0.388 17.852 3.287 1.00 96.50 316 ILE A O 1
ATOM 2491 N N . ASN A 1 317 ? 0.336 20.095 3.266 1.00 94.44 317 ASN A N 1
ATOM 2492 C CA . ASN A 1 317 ? 1.020 20.209 1.981 1.00 94.44 317 ASN A CA 1
ATOM 2493 C C . ASN A 1 317 ? 2.497 19.849 2.145 1.00 94.44 317 ASN A C 1
ATOM 2495 O O . ASN A 1 317 ? 3.171 20.331 3.062 1.00 94.44 317 ASN A O 1
ATOM 2499 N N . ILE A 1 318 ? 3.011 19.014 1.248 1.00 91.44 318 ILE A N 1
ATOM 2500 C CA . ILE A 1 318 ? 4.423 18.653 1.251 1.00 91.44 318 ILE A CA 1
ATOM 2501 C C . ILE A 1 318 ? 5.190 19.654 0.397 1.00 91.44 318 ILE A C 1
ATOM 2503 O O . ILE A 1 318 ? 4.808 19.944 -0.730 1.00 91.44 318 ILE A O 1
ATOM 2507 N N . ASP A 1 319 ? 6.277 20.186 0.955 1.00 88.94 319 ASP A N 1
ATOM 2508 C CA . ASP A 1 319 ? 7.269 20.948 0.205 1.00 88.94 319 ASP A CA 1
ATOM 2509 C C . ASP A 1 319 ? 8.506 20.079 -0.034 1.00 88.94 319 ASP A C 1
ATOM 2511 O O . ASP A 1 319 ? 9.402 19.992 0.814 1.00 88.94 319 ASP A O 1
ATOM 2515 N N . LEU A 1 320 ? 8.551 19.424 -1.193 1.00 85.62 320 LEU A N 1
ATOM 2516 C CA . LEU A 1 320 ? 9.658 18.551 -1.571 1.00 85.62 320 LEU A CA 1
ATOM 2517 C C . LEU A 1 320 ? 10.950 19.331 -1.858 1.00 85.62 320 LEU A C 1
ATOM 2519 O O . LEU A 1 320 ? 12.029 18.740 -1.825 1.00 85.62 320 LEU A O 1
ATOM 2523 N N . THR A 1 321 ? 10.889 20.651 -2.081 1.00 84.38 321 THR A N 1
ATOM 2524 C CA . THR A 1 321 ? 12.090 21.465 -2.353 1.00 84.38 321 THR A CA 1
ATOM 2525 C C . THR A 1 321 ? 13.034 21.529 -1.154 1.00 84.38 321 THR A C 1
ATOM 2527 O O . THR A 1 321 ? 14.251 21.622 -1.334 1.00 84.38 321 THR A O 1
ATOM 2530 N N . THR A 1 322 ? 12.485 21.412 0.059 1.00 76.00 322 THR A N 1
ATOM 2531 C CA . THR A 1 322 ? 13.253 21.367 1.314 1.00 76.00 322 THR A CA 1
ATOM 2532 C C . THR A 1 322 ? 14.014 20.060 1.504 1.00 76.00 322 THR A C 1
ATOM 2534 O O . THR A 1 322 ? 15.062 20.043 2.147 1.00 76.00 322 THR A O 1
ATOM 2537 N N . ILE A 1 323 ? 13.510 18.976 0.915 1.00 71.38 323 ILE A N 1
ATOM 2538 C CA . ILE A 1 323 ? 14.090 17.638 1.018 1.00 71.38 323 ILE A CA 1
ATOM 2539 C C . ILE A 1 323 ? 15.115 17.465 -0.093 1.00 71.38 323 ILE A C 1
ATOM 2541 O O . ILE A 1 323 ? 16.222 16.985 0.150 1.00 71.38 323 ILE A O 1
ATOM 2545 N N . ALA A 1 324 ? 14.765 17.903 -1.306 1.00 67.19 324 ALA A N 1
ATOM 2546 C CA . ALA A 1 324 ? 15.708 17.991 -2.394 1.00 67.19 324 ALA A CA 1
ATOM 2547 C C . ALA A 1 324 ? 15.220 18.844 -3.573 1.00 67.19 324 ALA A C 1
ATOM 2549 O O . ALA A 1 324 ? 14.119 18.715 -4.106 1.00 67.19 324 ALA A O 1
ATOM 2550 N N . LYS A 1 325 ? 16.139 19.688 -4.052 1.00 71.44 325 LYS A N 1
ATOM 2551 C CA . LYS A 1 325 ? 15.915 20.615 -5.172 1.00 71.44 325 LYS A CA 1
ATOM 2552 C C . LYS A 1 325 ? 15.493 19.912 -6.470 1.00 71.44 325 LYS A C 1
ATOM 2554 O O . LYS A 1 325 ? 14.857 20.534 -7.312 1.00 71.44 325 LYS A O 1
ATOM 2559 N N . SER A 1 326 ? 15.836 18.634 -6.609 1.00 81.25 326 SER A N 1
ATOM 2560 C CA . SER A 1 326 ? 15.580 17.785 -7.771 1.00 81.25 326 SER A CA 1
ATOM 2561 C C . SER A 1 326 ? 14.317 16.922 -7.662 1.00 81.25 326 SER A C 1
ATOM 2563 O O . SER A 1 326 ? 14.199 15.940 -8.379 1.00 81.25 326 SER A O 1
ATOM 2565 N N . TRP A 1 327 ? 13.362 17.226 -6.777 1.00 83.25 327 TRP A N 1
ATOM 2566 C CA . TRP A 1 327 ? 12.206 16.336 -6.550 1.00 83.25 327 TRP A CA 1
ATOM 2567 C C . TRP A 1 327 ? 11.371 16.067 -7.806 1.00 83.25 327 TRP A C 1
ATOM 2569 O O . TRP A 1 327 ? 10.777 14.998 -7.935 1.00 83.25 327 TRP A O 1
ATOM 2579 N N . LYS A 1 328 ? 11.378 17.017 -8.748 1.00 86.00 328 LYS A N 1
ATOM 2580 C CA . LYS A 1 328 ? 10.734 16.898 -10.062 1.00 86.00 328 LYS A CA 1
ATOM 2581 C C . LYS A 1 328 ? 11.326 15.789 -10.926 1.00 86.00 328 LYS A C 1
ATOM 2583 O O . LYS A 1 328 ? 10.685 15.376 -11.884 1.00 86.00 328 LYS A O 1
ATOM 2588 N N . ASP A 1 329 ? 12.511 15.300 -10.576 1.00 85.19 329 ASP A N 1
ATOM 2589 C CA . ASP A 1 329 ? 13.113 14.133 -11.208 1.00 85.19 329 ASP A CA 1
ATOM 2590 C C . ASP A 1 329 ? 12.439 12.837 -10.739 1.00 85.19 329 ASP A C 1
ATOM 2592 O O . ASP A 1 329 ? 12.656 11.813 -11.363 1.00 85.19 329 ASP A O 1
ATOM 2596 N N . TYR A 1 330 ? 11.624 12.856 -9.675 1.00 87.12 330 TYR A N 1
ATOM 2597 C CA . TYR A 1 330 ? 11.050 11.658 -9.040 1.00 87.12 330 TYR A CA 1
ATOM 2598 C C . TYR A 1 330 ? 9.518 11.637 -9.043 1.00 87.12 330 TYR A C 1
ATOM 2600 O O . TYR A 1 330 ? 8.929 10.556 -9.126 1.00 87.12 330 TYR A O 1
ATOM 2608 N N . PHE A 1 331 ? 8.880 12.810 -8.967 1.00 88.94 331 PHE A N 1
ATOM 2609 C CA . PHE A 1 331 ? 7.424 12.968 -8.932 1.00 88.94 331 PHE A CA 1
ATOM 2610 C C . PHE A 1 331 ? 6.960 14.173 -9.757 1.00 88.94 331 PHE A C 1
ATOM 2612 O O . PHE A 1 331 ? 7.685 15.157 -9.909 1.00 88.94 331 PHE A O 1
ATOM 2619 N N . THR A 1 332 ? 5.736 14.111 -10.285 1.00 87.25 332 THR A N 1
ATOM 2620 C CA . THR A 1 332 ? 5.141 15.184 -11.105 1.00 87.25 332 THR A CA 1
ATOM 2621 C C . THR A 1 332 ? 4.556 16.320 -10.271 1.00 87.25 332 THR A C 1
ATOM 2623 O O . THR A 1 332 ? 4.365 17.429 -10.768 1.00 87.25 332 THR A O 1
ATOM 2626 N N . GLU A 1 333 ? 4.286 16.056 -8.997 1.00 89.44 333 GLU A N 1
ATOM 2627 C CA . GLU A 1 333 ? 3.734 16.998 -8.033 1.00 89.44 333 GLU A CA 1
ATOM 2628 C C . GLU A 1 333 ? 4.322 16.749 -6.639 1.00 89.44 333 GLU A C 1
ATOM 2630 O O . GLU A 1 333 ? 5.066 15.793 -6.426 1.00 89.44 333 GLU A O 1
ATOM 2635 N N . GLN A 1 334 ? 4.007 17.628 -5.689 1.00 89.69 334 GLN A N 1
ATOM 2636 C CA . GLN A 1 334 ? 4.560 17.528 -4.337 1.00 89.69 334 GLN A CA 1
ATOM 2637 C C . GLN A 1 334 ? 3.762 16.584 -3.425 1.00 89.69 334 GLN A C 1
ATOM 2639 O O . GLN A 1 334 ? 4.321 15.985 -2.503 1.00 89.69 334 GLN A O 1
ATOM 2644 N N . GLY A 1 335 ? 2.468 16.432 -3.715 1.00 92.38 335 GLY A N 1
ATOM 2645 C CA . GLY A 1 335 ? 1.528 15.668 -2.910 1.00 92.38 335 GLY A CA 1
ATOM 2646 C C . GLY A 1 335 ? 1.136 16.355 -1.598 1.00 92.38 335 GLY A C 1
ATOM 2647 O O . GLY A 1 335 ? 1.616 17.435 -1.237 1.00 92.38 335 GLY A O 1
ATOM 2648 N N . ASN A 1 336 ? 0.242 15.705 -0.867 1.00 95.50 336 ASN A N 1
ATOM 2649 C CA . ASN A 1 336 ? -0.306 16.181 0.397 1.00 95.50 336 ASN A CA 1
ATOM 2650 C C . ASN A 1 336 ? -0.596 15.007 1.333 1.00 95.50 336 ASN A C 1
ATOM 2652 O O . ASN A 1 336 ? -0.887 13.894 0.904 1.00 95.50 336 ASN A O 1
ATOM 2656 N N . ILE A 1 337 ? -0.532 15.253 2.636 1.00 97.69 337 ILE A N 1
ATOM 2657 C CA . ILE A 1 337 ? -0.926 14.281 3.653 1.00 97.69 337 ILE A CA 1
ATOM 2658 C C . ILE A 1 337 ? -2.304 14.659 4.164 1.00 97.69 337 ILE A C 1
ATOM 2660 O O . ILE A 1 337 ? -2.517 15.808 4.540 1.00 97.69 337 ILE A O 1
ATOM 2664 N N . LEU A 1 338 ? -3.217 13.695 4.216 1.00 97.94 338 LEU A N 1
ATOM 2665 C CA . LEU A 1 338 ? -4.509 13.858 4.877 1.00 97.94 338 LEU A CA 1
ATOM 2666 C C . LEU A 1 338 ? -4.533 13.010 6.141 1.00 97.94 338 LEU A C 1
ATOM 2668 O O . LEU A 1 338 ? -4.225 11.818 6.089 1.00 97.94 338 LEU A O 1
ATOM 2672 N N . ILE A 1 339 ? -4.922 13.621 7.256 1.00 98.44 339 ILE A N 1
ATOM 2673 C CA . ILE A 1 339 ? -5.124 12.937 8.533 1.00 98.44 339 ILE A CA 1
ATOM 2674 C C . ILE A 1 339 ? -6.615 12.931 8.819 1.00 98.44 339 ILE A C 1
ATOM 2676 O O . ILE A 1 339 ? -7.262 13.978 8.882 1.00 98.44 339 ILE A O 1
ATOM 2680 N N . PHE A 1 340 ? -7.164 11.736 8.979 1.00 97.81 340 PHE A N 1
ATOM 2681 C CA . PHE A 1 340 ? -8.588 11.530 9.187 1.00 97.81 340 PHE A CA 1
ATOM 2682 C C . PHE A 1 340 ? -8.909 11.443 10.678 1.00 97.81 340 PHE A C 1
ATOM 2684 O O . PHE A 1 340 ? -8.026 11.248 11.518 1.00 97.81 340 PHE A O 1
ATOM 2691 N N . GLU A 1 341 ? -10.181 11.594 11.029 1.00 97.12 341 GLU A N 1
ATOM 2692 C CA . GLU A 1 341 ? -10.614 11.343 12.398 1.00 97.12 341 GLU A CA 1
ATOM 2693 C C . GLU A 1 341 ? -10.467 9.856 12.778 1.00 97.12 341 GLU A C 1
ATOM 2695 O O . GLU A 1 341 ? -10.574 8.985 11.911 1.00 97.12 341 GLU A O 1
ATOM 2700 N N . PRO A 1 342 ? -10.221 9.529 14.058 1.00 98.00 342 PRO A N 1
ATOM 2701 C CA . PRO A 1 342 ? -10.192 8.142 14.507 1.00 98.00 342 PRO A CA 1
ATOM 2702 C C . PRO A 1 342 ? -11.562 7.473 14.351 1.00 98.00 342 PRO A C 1
ATOM 2704 O O . PRO A 1 342 ? -12.567 7.954 14.873 1.00 98.00 342 PRO A O 1
ATOM 2707 N N . LEU A 1 343 ? -11.592 6.316 13.695 1.00 97.25 343 LEU A N 1
ATOM 2708 C CA . LEU A 1 343 ? -12.798 5.534 13.443 1.00 97.25 343 LEU A CA 1
ATOM 2709 C C . LEU A 1 343 ? -12.793 4.254 14.271 1.00 97.25 343 LEU A C 1
ATOM 2711 O O . LEU A 1 343 ? -11.775 3.576 14.379 1.00 97.25 343 LEU A O 1
ATOM 2715 N N . VAL A 1 344 ? -13.948 3.894 14.832 1.00 97.25 344 VAL A N 1
ATOM 2716 C CA . VAL A 1 344 ? -14.098 2.664 15.624 1.00 97.25 344 VAL A CA 1
ATOM 2717 C C . VAL A 1 344 ? -13.858 1.433 14.749 1.00 97.25 344 VAL A C 1
ATOM 2719 O O . VAL A 1 344 ? -14.491 1.292 13.694 1.00 97.25 344 VAL A O 1
ATOM 2722 N N . ILE A 1 345 ? -12.976 0.552 15.226 1.00 97.75 345 ILE A N 1
ATOM 2723 C CA . ILE A 1 345 ? -12.730 -0.781 14.672 1.00 97.75 345 ILE A CA 1
ATOM 2724 C C . ILE A 1 345 ? -13.802 -1.720 15.252 1.00 97.75 345 ILE A C 1
ATOM 2726 O O . ILE A 1 345 ? -13.984 -1.736 16.474 1.00 97.75 345 ILE A O 1
ATOM 2730 N N . PRO A 1 346 ? -14.538 -2.486 14.427 1.00 96.56 346 PRO A N 1
ATOM 2731 C CA . PRO A 1 346 ? -15.505 -3.455 14.941 1.00 96.56 346 PRO A CA 1
ATOM 2732 C C . PRO A 1 346 ? -14.800 -4.593 15.703 1.00 96.56 346 PRO A C 1
ATOM 2734 O O . PRO A 1 346 ? -13.600 -4.806 15.514 1.00 96.56 346 PRO A O 1
ATOM 2737 N N . PRO A 1 347 ? -15.515 -5.361 16.543 1.00 95.38 347 PRO A N 1
ATOM 2738 C CA . PRO A 1 347 ? -14.975 -6.585 17.133 1.00 95.38 347 PRO A CA 1
ATOM 2739 C C . PRO A 1 347 ? -14.449 -7.552 16.065 1.00 95.38 347 PRO A C 1
ATOM 2741 O O . PRO A 1 347 ? -14.925 -7.554 14.931 1.00 95.38 347 PRO A O 1
ATOM 2744 N N . SER A 1 348 ? -13.475 -8.389 16.424 1.00 94.31 348 SER A N 1
ATOM 2745 C CA . SER A 1 348 ? -13.031 -9.457 15.531 1.00 94.31 348 SER A CA 1
ATOM 2746 C C . SER A 1 348 ? -14.110 -10.535 15.407 1.00 94.31 348 SER A C 1
ATOM 2748 O O . SER A 1 348 ? -14.757 -10.918 16.382 1.00 94.31 348 SER A O 1
ATOM 2750 N N . GLU A 1 349 ? -14.282 -11.044 14.193 1.00 95.94 349 GLU A N 1
ATOM 2751 C CA . GLU A 1 349 ? -15.260 -12.076 13.854 1.00 95.94 349 GLU A CA 1
ATOM 2752 C C . GLU A 1 349 ? -14.563 -13.186 13.066 1.00 95.94 349 GLU A C 1
ATOM 2754 O O . GLU A 1 349 ? -13.598 -12.927 12.346 1.00 95.94 349 GLU A O 1
ATOM 2759 N N . LYS A 1 350 ? -15.022 -14.430 13.219 1.00 95.50 350 LYS A N 1
ATOM 2760 C CA . LYS A 1 350 ? -14.535 -15.573 12.439 1.00 95.50 350 LYS A CA 1
ATOM 2761 C C . LYS A 1 350 ? -15.547 -15.945 11.357 1.00 95.50 350 LYS A C 1
ATOM 2763 O O . LYS A 1 350 ? -16.743 -15.878 11.617 1.00 95.50 350 LYS A O 1
ATOM 2768 N N . ALA A 1 351 ? -15.045 -16.332 10.185 1.00 91.25 351 ALA A N 1
ATOM 2769 C CA . ALA A 1 351 ? -15.843 -16.760 9.033 1.00 91.25 351 ALA A CA 1
ATOM 2770 C C . ALA A 1 351 ? -16.600 -18.072 9.258 1.00 91.25 351 ALA A C 1
ATOM 2772 O O . ALA A 1 351 ? -16.093 -18.931 10.030 1.00 91.25 351 ALA A O 1
#